Protein AF-A0A958Q224-F1 (afdb_monomer_lite)

Secondary structure (DSSP, 8-state):
------PPPHHHHHHHHTT-S-HHHHHHHHHHHHHHHHHHHHHH---HHHHHHHHHHHHHHHHHHHHTT---TTSS-HHHHHHHHHHHHHHHHHHHHHHHHHHHHHHHHTTS---HHHHHHHHHHHHHHHHHHHHS-HHHHHHHHHHHTS---HHHHHHHHT--HHHHHHHHHHHHHHHHHHS-----TTS--HHHHHHHHHHS-HHHHHHHHHHHHHHHHHHHHHHHHHTT-----HHHHHHHHHHHHHHTTHHHHHHHHHHHHHHTTTTHHHHHH-HHHHHHHHT-

Foldseek 3Di:
DPPPPPPPDVLLCLLLQLQDPDPVSVVVSLVVLLVLLLVLLVVQPPDPVLSVVLSVVLSVVSSVCSNVVVDDPVPDDSSVVSNVSSNVSSVVSVVVVVVVVVVVVVVVVVPDDDDPVVVVVVVVLVVQLVVLLVPDPPLLSVLLCCVPPVVHQLPNNCVVVVHDSVVSVVSNVVSVVSSVVRRPDPPPPQAQPPVNVVVVLVVDDPVVVVVVVVVVVVVVLVVVVVVCVVVPPPPPPVVSVVVVVVVVVVCPPCVVVVLVVCCVVDVVVVVPVCNVLPPVRVVVSVVD

Radius of gyration: 25.91 Å; chains: 1; bounding box: 64×41×74 Å

Structure (mmCIF, N/CA/C/O backbone):
data_AF-A0A958Q224-F1
#
_entry.id   AF-A0A958Q224-F1
#
loop_
_atom_site.group_PDB
_atom_site.id
_atom_site.type_symbol
_atom_site.label_atom_id
_atom_site.label_alt_id
_atom_site.label_comp_id
_atom_site.label_asym_id
_atom_site.label_entity_id
_atom_site.label_seq_id
_atom_site.pdbx_PDB_ins_code
_atom_site.Cartn_x
_atom_site.Cartn_y
_atom_site.Cartn_z
_atom_site.occupancy
_atom_site.B_iso_or_equiv
_atom_site.auth_seq_id
_atom_site.auth_comp_id
_atom_site.auth_asym_id
_atom_site.auth_atom_id
_atom_site.pdbx_PDB_model_num
ATOM 1 N N . MET A 1 1 ? -1.283 -21.036 41.614 1.00 43.94 1 MET A N 1
ATOM 2 C CA . MET A 1 1 ? -0.798 -20.208 40.489 1.00 43.94 1 MET A CA 1
ATOM 3 C C . MET A 1 1 ? -1.700 -18.990 40.373 1.00 43.94 1 MET A C 1
ATOM 5 O O . MET A 1 1 ? -2.782 -19.100 39.814 1.00 43.94 1 MET A O 1
ATOM 9 N N . HIS A 1 2 ? -1.306 -17.856 40.955 1.00 42.41 2 HIS A N 1
ATOM 10 C CA . HIS A 1 2 ? -1.968 -16.585 40.669 1.00 42.41 2 HIS A CA 1
ATOM 11 C C . HIS A 1 2 ? -1.477 -16.114 39.302 1.00 42.41 2 HIS A C 1
ATOM 13 O O . HIS A 1 2 ? -0.319 -15.729 39.156 1.00 42.41 2 HIS A O 1
ATOM 19 N N . ILE A 1 3 ? -2.340 -16.207 38.291 1.00 48.41 3 ILE A N 1
ATOM 20 C CA . ILE A 1 3 ? -2.141 -15.491 37.034 1.00 48.41 3 ILE A CA 1
ATOM 21 C C . ILE A 1 3 ? -2.208 -14.016 37.419 1.00 48.41 3 ILE A C 1
ATOM 23 O O . ILE A 1 3 ? -3.274 -13.520 37.774 1.00 48.41 3 ILE A O 1
ATOM 27 N N . SER A 1 4 ? -1.042 -13.370 37.455 1.00 43.44 4 SER A N 1
ATOM 28 C CA . SER A 1 4 ? -0.912 -11.937 37.695 1.00 43.44 4 SER A CA 1
ATOM 29 C C . SER A 1 4 ? -1.915 -11.217 36.800 1.00 43.44 4 SER A C 1
ATOM 31 O O . SER A 1 4 ? -1.877 -11.392 35.578 1.00 43.44 4 SER A O 1
ATOM 33 N N . SER A 1 5 ? -2.849 -10.488 37.413 1.00 48.69 5 SER A N 1
ATOM 34 C CA . SER A 1 5 ? -3.795 -9.620 36.723 1.00 48.69 5 SER A CA 1
ATOM 35 C C . SER A 1 5 ? -2.980 -8.689 35.834 1.00 48.69 5 SER A C 1
ATOM 37 O O . SER A 1 5 ? -2.337 -7.764 36.335 1.00 48.69 5 SER A O 1
ATOM 39 N N . ARG A 1 6 ? -2.928 -8.991 34.530 1.00 52.53 6 ARG A N 1
ATOM 40 C CA . ARG A 1 6 ? -2.320 -8.116 33.529 1.00 52.53 6 ARG A CA 1
ATOM 41 C C . ARG A 1 6 ? -2.992 -6.767 33.713 1.00 52.53 6 ARG A C 1
ATOM 43 O O . ARG A 1 6 ? -4.183 -6.658 33.452 1.00 52.53 6 ARG A O 1
ATOM 50 N N . GLN A 1 7 ? -2.243 -5.794 34.226 1.00 57.34 7 GLN A N 1
ATOM 51 C CA . GLN A 1 7 ? -2.665 -4.403 34.227 1.00 57.34 7 GLN A CA 1
ATOM 52 C C . GLN A 1 7 ? -3.125 -4.097 32.806 1.00 57.34 7 GLN A C 1
ATOM 54 O O . GLN A 1 7 ? -2.359 -4.315 31.861 1.00 57.34 7 GLN A O 1
ATOM 59 N N . ASP A 1 8 ? -4.388 -3.706 32.654 1.00 63.72 8 ASP A N 1
ATOM 60 C CA . ASP A 1 8 ? -4.912 -3.332 31.352 1.00 63.72 8 ASP A CA 1
ATOM 61 C C . ASP A 1 8 ? -4.008 -2.239 30.793 1.00 63.72 8 ASP A C 1
ATOM 63 O O . ASP A 1 8 ? -3.783 -1.201 31.419 1.00 63.72 8 ASP A O 1
ATOM 67 N N . SER A 1 9 ? -3.394 -2.533 29.645 1.00 74.81 9 SER A N 1
ATOM 68 C CA . SER A 1 9 ? -2.544 -1.570 28.960 1.00 74.81 9 SER A CA 1
ATOM 69 C C . SER A 1 9 ? -3.378 -0.306 28.738 1.00 74.81 9 SER A C 1
ATOM 71 O O . SER A 1 9 ? -4.492 -0.440 28.230 1.00 74.81 9 SER A O 1
ATOM 73 N N . PRO A 1 10 ? -2.889 0.901 29.074 1.00 80.19 10 PRO A N 1
ATOM 74 C CA . PRO A 1 10 ? -3.649 2.139 28.885 1.00 80.19 10 PRO A CA 1
ATOM 75 C C . PRO A 1 10 ? -4.190 2.265 27.453 1.00 80.19 10 PRO A C 1
ATOM 77 O O . PRO A 1 10 ? -5.328 2.665 27.252 1.00 80.19 10 PRO A O 1
ATOM 80 N N . THR A 1 11 ? -3.444 1.763 26.461 1.00 80.56 11 THR A N 1
ATOM 81 C CA . THR A 1 11 ? -3.865 1.695 25.052 1.00 80.56 11 THR A CA 1
ATOM 82 C C . THR A 1 11 ? -5.147 0.888 24.820 1.00 80.56 11 THR A C 1
ATOM 84 O O . THR A 1 11 ? -5.899 1.184 23.894 1.00 80.56 11 THR A O 1
ATOM 87 N N . ARG A 1 12 ? -5.404 -0.142 25.631 1.00 82.38 12 ARG A N 1
ATOM 88 C CA . ARG A 1 12 ? -6.617 -0.961 25.540 1.00 82.38 12 ARG A CA 1
ATOM 89 C C . ARG A 1 12 ? -7.857 -0.145 25.878 1.00 82.38 12 ARG A C 1
ATOM 91 O O . ARG A 1 12 ? -8.831 -0.200 25.132 1.00 82.38 12 ARG A O 1
ATOM 98 N N . ASN A 1 13 ? -7.777 0.629 26.957 1.00 87.25 13 ASN A N 1
ATOM 99 C CA . ASN A 1 13 ? -8.871 1.476 27.411 1.00 87.25 13 ASN A CA 1
ATOM 100 C C . ASN A 1 13 ? -9.160 2.567 26.377 1.00 87.25 13 ASN A C 1
ATOM 102 O O . ASN A 1 13 ? -10.319 2.735 26.012 1.00 87.25 13 ASN A O 1
ATOM 106 N N . CYS A 1 14 ? -8.124 3.188 25.788 1.00 90.56 14 CYS A N 1
ATOM 107 C CA . CYS A 1 14 ? -8.324 4.193 24.738 1.00 90.56 14 CYS A CA 1
ATOM 108 C C . CYS A 1 14 ? -9.174 3.648 23.576 1.00 90.56 14 CYS A C 1
ATOM 110 O O . CYS A 1 14 ? -10.092 4.311 23.107 1.00 90.56 14 CYS A O 1
ATOM 112 N N . LEU A 1 15 ? -8.884 2.436 23.081 1.00 91.81 15 LEU A N 1
ATOM 113 C CA . LEU A 1 15 ? -9.584 1.890 21.910 1.00 91.81 15 LEU A CA 1
ATOM 114 C C . LEU A 1 15 ? -11.048 1.529 22.194 1.00 91.81 15 LEU A C 1
ATOM 116 O O . LEU A 1 15 ? -11.871 1.612 21.280 1.00 91.81 15 LEU A O 1
ATOM 120 N N . GLU A 1 16 ? -11.387 1.152 23.430 1.00 92.19 16 GLU A N 1
ATOM 121 C CA . GLU A 1 16 ? -12.789 0.999 23.836 1.00 92.19 16 GLU A CA 1
ATOM 122 C C . GLU A 1 16 ? -13.480 2.350 24.013 1.00 92.19 16 GLU A C 1
ATOM 124 O O . GLU A 1 16 ? -14.600 2.528 23.538 1.00 92.19 16 GLU A O 1
ATOM 129 N N . GLU A 1 17 ? -12.801 3.321 24.622 1.00 94.81 17 GLU A N 1
ATOM 130 C CA . GLU A 1 17 ? -13.310 4.677 24.841 1.00 94.81 17 GLU A CA 1
ATOM 131 C C . GLU A 1 17 ? -13.648 5.403 23.529 1.00 94.81 17 GLU A C 1
ATOM 133 O O . GLU A 1 17 ? -14.613 6.165 23.482 1.00 94.81 17 GLU A O 1
ATOM 138 N N . LEU A 1 18 ? -12.958 5.091 22.424 1.00 95.19 18 LEU A N 1
ATOM 139 C CA . LEU A 1 18 ? -13.300 5.590 21.081 1.00 95.19 18 LEU A CA 1
ATOM 140 C C . LEU A 1 18 ? -14.703 5.178 20.589 1.00 95.19 18 LEU A C 1
ATOM 142 O O . LEU A 1 18 ? -15.184 5.723 19.594 1.00 95.19 18 LEU A O 1
ATOM 146 N N . ARG A 1 19 ? -15.359 4.215 21.247 1.00 94.81 19 ARG A N 1
ATOM 147 C CA . ARG A 1 19 ? -16.747 3.804 20.963 1.00 94.81 19 ARG A CA 1
ATOM 148 C C . ARG A 1 19 ? -17.785 4.627 21.706 1.00 94.81 19 ARG A C 1
ATOM 150 O O . ARG A 1 19 ? -18.976 4.471 21.438 1.00 94.81 19 ARG A O 1
ATOM 157 N N . SER A 1 20 ? -17.354 5.432 22.671 1.00 95.12 20 SER A N 1
ATOM 158 C CA . SER A 1 20 ? -18.261 6.199 23.506 1.00 95.12 20 SER A CA 1
ATOM 159 C C . SER A 1 20 ? -19.098 7.164 22.654 1.00 95.12 20 SER A C 1
ATOM 161 O O . SER A 1 20 ? -18.565 7.794 21.737 1.00 95.12 20 SER A O 1
ATOM 163 N N . PRO A 1 21 ? -20.402 7.326 22.946 1.00 94.81 21 PRO A N 1
ATOM 164 C CA . PRO A 1 21 ? -21.189 8.413 22.368 1.00 94.81 21 PRO A CA 1
ATOM 165 C C . PRO A 1 21 ? -20.760 9.786 22.913 1.00 94.81 21 PRO A C 1
ATOM 167 O O . PRO A 1 21 ? -21.091 10.814 22.319 1.00 94.81 21 PRO A O 1
ATOM 170 N N . ASP A 1 22 ? -20.038 9.811 24.037 1.00 97.19 22 ASP A N 1
ATOM 171 C CA . ASP A 1 22 ? -19.531 11.026 24.661 1.00 97.19 22 ASP A CA 1
ATOM 172 C C . ASP A 1 22 ? -18.291 11.549 23.922 1.00 97.19 22 ASP A C 1
ATOM 174 O O . ASP A 1 22 ? -17.243 10.896 23.861 1.00 97.19 22 ASP A O 1
ATOM 178 N N . ARG A 1 23 ? -18.410 12.762 23.374 1.00 96.31 23 ARG A N 1
ATOM 179 C CA . ARG A 1 23 ? -17.346 13.416 22.605 1.00 96.31 23 ARG A CA 1
ATOM 180 C C . ARG A 1 23 ? -16.121 13.747 23.450 1.00 96.31 23 ARG A C 1
ATOM 182 O O . ARG A 1 23 ? -15.026 13.748 22.895 1.00 96.31 23 ARG A O 1
ATOM 189 N N . GLU A 1 24 ? -16.280 14.020 24.743 1.00 96.62 24 GLU A N 1
ATOM 190 C CA . GLU A 1 24 ? -15.150 14.342 25.622 1.00 96.62 24 GLU A CA 1
ATOM 191 C C . GLU A 1 24 ? -14.287 13.102 25.873 1.00 96.62 24 GLU A C 1
ATOM 193 O O . GLU A 1 24 ? -13.060 13.168 25.773 1.00 96.62 24 GLU A O 1
ATOM 198 N N . ILE A 1 25 ? -14.928 11.948 26.087 1.00 95.69 25 ILE A N 1
ATOM 199 C CA . ILE A 1 25 ? -14.246 10.653 26.229 1.00 95.69 25 ILE A CA 1
ATOM 200 C C . ILE A 1 25 ? -13.489 10.307 24.940 1.00 95.69 25 ILE A C 1
ATOM 202 O O . ILE A 1 25 ? -12.305 9.974 24.985 1.00 95.69 25 ILE A O 1
ATOM 206 N N . VAL A 1 26 ? -14.138 10.453 23.780 1.00 95.88 26 VAL A N 1
ATOM 207 C CA . VAL A 1 26 ? -13.501 10.191 22.477 1.00 95.88 26 VAL A CA 1
ATOM 208 C C . VAL A 1 26 ? -12.323 11.136 22.226 1.00 95.88 26 VAL A C 1
ATOM 210 O O . VAL A 1 26 ? -11.288 10.693 21.727 1.00 95.88 26 VAL A O 1
ATOM 213 N N . ALA A 1 27 ? -12.451 12.421 22.572 1.00 95.69 27 ALA A N 1
ATOM 214 C CA . ALA A 1 27 ? -11.379 13.399 22.405 1.00 95.69 27 ALA A CA 1
ATOM 215 C C . ALA A 1 27 ? -10.147 13.033 23.246 1.00 95.69 27 ALA A C 1
ATOM 217 O O . ALA A 1 27 ? -9.035 13.000 22.716 1.00 95.69 27 ALA A O 1
ATOM 218 N N . LYS A 1 28 ? -10.353 12.678 24.519 1.00 96.12 28 LYS A N 1
ATOM 219 C CA . LYS A 1 28 ? -9.277 12.254 25.422 1.00 96.12 28 LYS A CA 1
ATOM 220 C C . LYS A 1 28 ? -8.583 10.979 24.931 1.00 96.12 28 LYS A C 1
ATOM 222 O O . LYS A 1 28 ? -7.359 10.946 24.815 1.00 96.12 28 LYS A O 1
ATOM 227 N N . ALA A 1 29 ? -9.355 9.955 24.567 1.00 95.38 29 ALA A N 1
ATOM 228 C CA . ALA A 1 29 ? -8.810 8.719 24.006 1.00 95.38 29 ALA A CA 1
ATOM 229 C C . ALA A 1 29 ? -8.036 8.971 22.697 1.00 95.38 29 ALA A C 1
ATOM 231 O O . ALA A 1 29 ? -6.999 8.353 22.443 1.00 95.38 29 ALA A O 1
ATOM 232 N N . GLY A 1 30 ? -8.515 9.910 21.874 1.00 95.69 30 GLY A N 1
ATOM 233 C CA . GLY A 1 30 ? -7.842 10.359 20.658 1.00 95.69 30 GLY A CA 1
ATOM 234 C C . GLY A 1 30 ? -6.487 11.020 20.922 1.00 95.69 30 GLY A C 1
ATOM 235 O O . GLY A 1 30 ? -5.534 10.756 20.190 1.00 95.69 30 GLY A O 1
ATOM 236 N N . GLU A 1 31 ? -6.367 11.831 21.973 1.00 96.19 31 GLU A N 1
ATOM 237 C CA . GLU A 1 31 ? -5.112 12.484 22.372 1.00 96.19 31 GLU A CA 1
ATOM 238 C C . GLU A 1 31 ? -4.056 11.468 22.842 1.00 96.19 31 GLU A C 1
ATOM 240 O O . GLU A 1 31 ? -2.896 11.495 22.405 1.00 96.19 31 GLU A O 1
ATOM 245 N N . GLU A 1 32 ? -4.466 10.501 23.665 1.00 94.81 32 GLU A N 1
ATOM 246 C CA . GLU A 1 32 ? -3.596 9.415 24.124 1.00 94.81 32 GLU A CA 1
ATOM 247 C C . GLU A 1 32 ? -3.123 8.544 22.949 1.00 94.81 32 GLU A C 1
ATOM 249 O O . GLU A 1 32 ? -1.928 8.239 22.814 1.00 94.81 32 GLU A O 1
ATOM 254 N N . LEU A 1 33 ? -4.039 8.206 22.036 1.00 95.69 33 LEU A N 1
ATOM 255 C CA . LEU A 1 33 ? -3.716 7.453 20.828 1.00 95.69 33 LEU A CA 1
ATOM 256 C C . LEU A 1 33 ? -2.798 8.248 19.886 1.00 95.69 33 LEU A C 1
ATOM 258 O O . LEU A 1 33 ? -1.861 7.678 19.324 1.00 95.69 33 LEU A O 1
ATOM 262 N N . SER A 1 34 ? -3.013 9.557 19.744 1.00 96.38 34 SER A N 1
ATOM 263 C CA . SER A 1 34 ? -2.160 10.449 18.949 1.00 96.38 34 SER A CA 1
ATOM 264 C C . SER A 1 34 ? -0.720 10.460 19.461 1.00 96.38 34 SER A C 1
ATOM 266 O O . SER A 1 34 ? 0.228 10.347 18.676 1.00 96.38 34 SER A O 1
ATOM 268 N N . THR A 1 35 ? -0.536 10.481 20.782 1.00 96.25 35 THR A N 1
ATOM 269 C CA . THR A 1 35 ? 0.789 10.388 21.411 1.00 96.25 35 THR A CA 1
ATOM 270 C C . THR A 1 35 ? 1.475 9.059 21.085 1.00 96.25 35 THR A C 1
ATOM 272 O O . THR A 1 35 ? 2.667 9.022 20.752 1.00 96.25 35 THR A O 1
ATOM 275 N N . LEU A 1 36 ? 0.729 7.952 21.136 1.00 95.56 36 LEU A N 1
ATOM 276 C CA . LEU A 1 36 ? 1.243 6.629 20.787 1.00 95.56 36 LEU A CA 1
ATOM 277 C C . LEU A 1 36 ? 1.645 6.542 19.306 1.00 95.56 36 LEU A C 1
ATOM 279 O O . LEU A 1 36 ? 2.766 6.131 18.994 1.00 95.56 36 LEU A O 1
ATOM 283 N N . VAL A 1 37 ? 0.756 6.959 18.402 1.00 97.12 37 VAL A N 1
ATOM 284 C CA . VAL A 1 37 ? 1.005 6.971 16.954 1.00 97.12 37 VAL A CA 1
ATOM 285 C C . VAL A 1 37 ? 2.210 7.854 16.631 1.00 97.12 37 VAL A C 1
ATOM 287 O O . VAL A 1 37 ? 3.096 7.425 15.894 1.00 97.12 37 VAL A O 1
ATOM 290 N N . SER A 1 38 ? 2.331 9.019 17.268 1.00 95.69 38 SER A N 1
ATOM 291 C CA . SER A 1 38 ? 3.482 9.914 17.112 1.00 95.69 38 SER A CA 1
ATOM 292 C C . SER A 1 38 ? 4.801 9.238 17.502 1.00 95.69 38 SER A C 1
ATOM 294 O O . SER A 1 38 ? 5.780 9.313 16.754 1.00 95.69 38 SER A O 1
ATOM 296 N N . ARG A 1 39 ? 4.834 8.496 18.617 1.00 95.81 39 ARG A N 1
ATOM 297 C CA . ARG A 1 39 ? 6.023 7.737 19.049 1.00 95.81 39 ARG A CA 1
ATOM 298 C C . ARG A 1 39 ? 6.384 6.607 18.084 1.00 95.81 39 ARG A C 1
ATOM 300 O O . ARG A 1 39 ? 7.563 6.348 17.843 1.00 95.81 39 ARG A O 1
ATOM 307 N N . ILE A 1 40 ? 5.386 5.907 17.546 1.00 96.19 40 ILE A N 1
ATOM 308 C CA . ILE A 1 40 ? 5.598 4.877 16.520 1.00 96.19 40 ILE A CA 1
ATOM 309 C C . ILE A 1 40 ? 6.160 5.526 15.252 1.00 96.19 40 ILE A C 1
ATOM 311 O O . ILE A 1 40 ? 7.179 5.070 14.735 1.00 96.19 40 ILE A O 1
ATOM 315 N N . SER A 1 41 ? 5.559 6.630 14.813 1.00 96.44 41 SER A N 1
ATOM 316 C CA . SER A 1 41 ? 5.912 7.326 13.578 1.00 96.44 41 SER A CA 1
ATOM 317 C C . SER A 1 41 ? 7.367 7.794 13.549 1.00 96.44 41 SER A C 1
ATOM 319 O O . SER A 1 41 ? 8.052 7.574 12.554 1.00 96.44 41 SER A O 1
ATOM 321 N N . GLY A 1 42 ? 7.884 8.322 14.667 1.00 94.75 42 GLY A N 1
ATOM 322 C CA . GLY A 1 42 ? 9.270 8.790 14.772 1.00 94.75 42 GLY A CA 1
ATOM 323 C C . GLY A 1 42 ? 10.326 7.689 14.623 1.00 94.75 42 GLY A C 1
ATOM 324 O O . GLY A 1 42 ? 11.486 7.993 14.371 1.00 94.75 42 GLY A O 1
ATOM 325 N N . ARG A 1 43 ? 9.939 6.412 14.754 1.00 94.31 43 ARG A N 1
ATOM 326 C CA . ARG A 1 43 ? 10.827 5.258 14.530 1.00 94.31 43 ARG A CA 1
ATOM 327 C C . ARG A 1 43 ? 10.757 4.719 13.100 1.00 94.31 43 ARG A C 1
ATOM 329 O O . ARG A 1 43 ? 11.658 3.994 12.694 1.00 94.31 43 ARG A O 1
ATOM 336 N N . VAL A 1 44 ? 9.678 5.013 12.374 1.00 91.50 44 VAL A N 1
ATOM 337 C CA . VAL A 1 44 ? 9.348 4.372 11.090 1.00 91.50 44 VAL A CA 1
ATOM 338 C C . VAL A 1 44 ? 9.541 5.322 9.907 1.00 91.50 44 VAL A C 1
ATOM 340 O O . VAL A 1 44 ? 10.050 4.891 8.877 1.00 91.50 44 VAL A O 1
ATOM 343 N N . CYS A 1 45 ? 9.157 6.594 10.042 1.00 91.69 45 CYS A N 1
ATOM 344 C CA . CYS A 1 45 ? 9.151 7.563 8.947 1.00 91.69 45 CYS A CA 1
ATOM 345 C C . CYS A 1 45 ? 10.101 8.736 9.242 1.00 91.69 45 CYS A C 1
ATOM 347 O O . CYS A 1 45 ? 9.811 9.530 10.142 1.00 91.69 45 CYS A 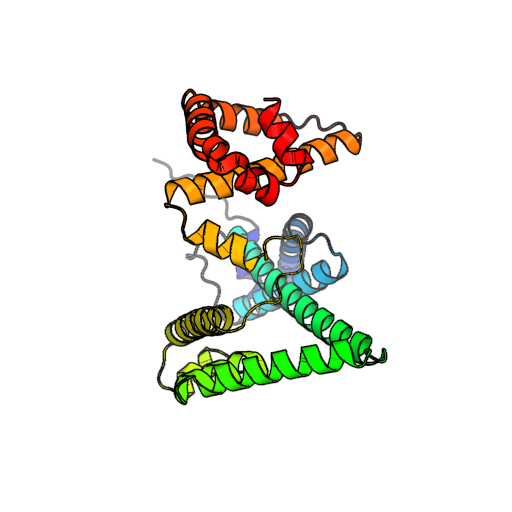O 1
ATOM 349 N N . PRO A 1 46 ? 11.221 8.865 8.505 1.00 87.31 46 PRO A N 1
ATOM 350 C CA . PRO A 1 46 ? 12.134 9.996 8.656 1.00 87.31 46 PRO A CA 1
ATOM 351 C C . PRO A 1 46 ? 11.628 11.280 7.979 1.00 87.31 46 PRO A C 1
ATOM 353 O O . PRO A 1 46 ? 12.015 12.367 8.398 1.00 87.31 46 PRO A O 1
ATOM 356 N N . ASP A 1 47 ? 10.773 11.174 6.957 1.00 94.38 47 ASP A N 1
ATOM 357 C CA . ASP A 1 47 ? 10.175 12.323 6.268 1.00 94.38 47 ASP A CA 1
ATOM 358 C C . ASP A 1 47 ? 9.066 12.940 7.130 1.00 94.38 47 ASP A C 1
ATOM 360 O O . ASP A 1 47 ? 8.124 12.246 7.514 1.00 94.38 47 ASP A O 1
ATOM 364 N N . SER A 1 48 ? 9.174 14.229 7.464 1.00 94.50 48 SER A N 1
ATOM 365 C CA . SER A 1 48 ? 8.226 14.896 8.359 1.00 94.50 48 SER A CA 1
ATOM 366 C C . SER A 1 48 ? 6.828 15.055 7.767 1.00 94.50 48 SER A C 1
ATOM 368 O O . SER A 1 48 ? 5.864 14.918 8.519 1.00 94.50 48 SER A O 1
ATOM 370 N N . ALA A 1 49 ? 6.716 15.328 6.464 1.00 94.38 49 ALA A N 1
ATOM 371 C CA . ALA A 1 49 ? 5.432 15.565 5.807 1.00 94.38 49 ALA A CA 1
ATOM 372 C C . ALA A 1 49 ? 4.657 14.250 5.682 1.00 94.38 49 ALA A C 1
ATOM 374 O O . ALA A 1 49 ? 3.546 14.121 6.197 1.00 94.38 49 ALA A O 1
ATOM 375 N N . LEU A 1 50 ? 5.311 13.218 5.142 1.00 94.19 50 LEU A N 1
ATOM 376 C CA . LEU A 1 50 ? 4.727 11.881 5.029 1.00 94.19 50 LEU A CA 1
ATOM 377 C C . LEU A 1 50 ? 4.379 11.287 6.405 1.00 94.19 50 LEU A C 1
ATOM 379 O O . LEU A 1 50 ? 3.396 10.556 6.552 1.00 94.19 50 LEU A O 1
ATOM 383 N N . LYS A 1 51 ? 5.168 11.609 7.440 1.00 96.06 51 LYS A N 1
ATOM 384 C CA . LYS A 1 51 ? 4.894 11.188 8.820 1.00 96.06 51 LYS A CA 1
ATOM 385 C C . LYS A 1 51 ? 3.583 11.774 9.337 1.00 96.06 51 LYS A C 1
ATOM 387 O O . LYS A 1 51 ? 2.808 11.041 9.948 1.00 96.06 51 LYS A O 1
ATOM 392 N N . GLU A 1 52 ? 3.350 13.068 9.129 1.00 96.75 52 GLU A N 1
ATOM 393 C CA . GLU A 1 52 ? 2.129 13.741 9.576 1.00 96.75 52 GLU A CA 1
ATOM 394 C C . GLU A 1 52 ? 0.888 13.146 8.897 1.00 96.75 52 GLU A C 1
ATOM 396 O O . GLU A 1 52 ? -0.043 12.720 9.589 1.00 96.75 52 GLU A O 1
ATOM 401 N N . ASP A 1 53 ? 0.932 12.986 7.574 1.00 97.31 53 ASP A N 1
ATOM 402 C CA . ASP A 1 53 ? -0.155 12.389 6.792 1.00 97.31 53 ASP A CA 1
ATOM 403 C C . ASP A 1 53 ? -0.453 10.946 7.223 1.00 97.31 53 ASP A C 1
ATOM 405 O O . ASP A 1 53 ? -1.617 10.548 7.386 1.00 97.31 53 ASP A O 1
ATOM 409 N N . ALA A 1 54 ? 0.594 10.151 7.469 1.00 97.44 54 ALA A N 1
ATOM 410 C CA . ALA A 1 54 ? 0.456 8.782 7.953 1.00 97.44 54 ALA A CA 1
ATOM 411 C C . ALA A 1 54 ? -0.163 8.728 9.355 1.00 97.44 54 ALA A C 1
ATOM 413 O O . ALA A 1 54 ? -1.014 7.870 9.613 1.00 97.44 54 ALA A O 1
ATOM 414 N N . CYS A 1 55 ? 0.220 9.637 10.257 1.00 97.81 55 CYS A N 1
ATOM 415 C CA . CYS A 1 55 ? -0.363 9.741 11.594 1.00 97.81 55 CYS A CA 1
ATOM 416 C C . CYS A 1 55 ? -1.860 10.066 11.525 1.00 97.81 55 CYS A C 1
ATOM 418 O O . CYS A 1 55 ? -2.667 9.320 12.087 1.00 97.81 55 CYS A O 1
ATOM 420 N N . GLN A 1 56 ? -2.236 11.127 10.804 1.00 97.75 56 GLN A N 1
ATOM 421 C CA . GLN A 1 56 ? -3.631 11.565 10.675 1.00 97.75 56 GLN A CA 1
ATOM 422 C C . GLN A 1 56 ? -4.506 10.474 10.045 1.00 97.75 56 GLN A C 1
ATOM 424 O O . GLN A 1 56 ? -5.558 10.116 10.583 1.00 97.75 56 GLN A O 1
ATOM 429 N N . THR A 1 57 ? -4.035 9.875 8.947 1.00 97.75 57 THR A N 1
ATOM 430 C CA . THR A 1 57 ? -4.755 8.804 8.245 1.00 97.75 57 THR A CA 1
ATOM 431 C C . THR A 1 57 ? -4.923 7.568 9.130 1.00 97.75 57 THR A C 1
ATOM 433 O O . THR A 1 57 ? -5.996 6.962 9.163 1.00 97.75 57 THR A O 1
ATOM 436 N N . THR A 1 58 ? -3.893 7.212 9.905 1.00 98.00 58 THR A N 1
ATOM 437 C CA . THR A 1 58 ? -3.949 6.074 10.833 1.00 98.00 58 THR A CA 1
ATOM 438 C C . THR A 1 58 ? -4.949 6.315 11.961 1.00 98.00 58 THR A C 1
ATOM 440 O O . THR A 1 58 ? -5.760 5.434 12.244 1.00 98.00 58 THR A O 1
ATOM 443 N N . LEU A 1 59 ? -4.936 7.499 12.582 1.00 97.62 59 LEU A N 1
ATOM 444 C CA . LEU A 1 59 ? -5.886 7.856 13.641 1.00 97.62 59 LEU A CA 1
ATOM 445 C C . LEU A 1 59 ? -7.330 7.819 13.132 1.00 97.62 59 LEU A C 1
ATOM 447 O O . LEU A 1 59 ? -8.191 7.213 13.769 1.00 97.62 59 LEU A O 1
ATOM 451 N N . LEU A 1 60 ? -7.582 8.385 11.948 1.00 97.31 60 LEU A N 1
ATOM 452 C CA . LEU A 1 60 ? -8.903 8.374 11.322 1.00 97.31 60 LEU A CA 1
ATOM 453 C C . LEU A 1 60 ? -9.382 6.948 11.010 1.00 97.31 60 LEU A C 1
ATOM 455 O O . LEU A 1 60 ? -10.552 6.622 11.221 1.00 97.31 60 LEU A O 1
ATOM 459 N N . HIS A 1 61 ? -8.482 6.083 10.533 1.00 96.75 61 HIS A N 1
ATOM 460 C CA . HIS A 1 61 ? -8.781 4.673 10.279 1.00 96.75 61 HIS A CA 1
ATOM 461 C C . HIS A 1 61 ? -9.145 3.924 11.563 1.00 96.75 61 HIS A C 1
ATOM 463 O O . HIS A 1 61 ? -10.138 3.196 11.596 1.00 96.75 61 HIS A O 1
ATOM 469 N N . ILE A 1 62 ? -8.374 4.128 12.635 1.00 96.19 62 ILE A N 1
ATOM 470 C CA . ILE A 1 62 ? -8.638 3.506 13.936 1.00 96.19 62 ILE A CA 1
ATOM 471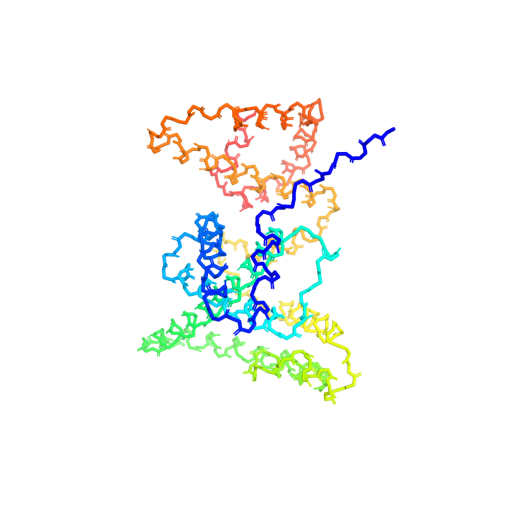 C C . ILE A 1 62 ? -9.979 3.984 14.498 1.00 96.19 62 ILE A C 1
ATOM 473 O O . ILE A 1 62 ? -10.789 3.144 14.887 1.00 96.19 62 ILE A O 1
ATOM 477 N N . LEU A 1 63 ? -10.249 5.293 14.472 1.00 96.00 63 LEU A N 1
ATOM 478 C CA . LEU A 1 63 ? -11.508 5.874 14.944 1.00 96.00 63 LEU A CA 1
ATOM 479 C C . LEU A 1 63 ? -12.716 5.267 14.219 1.00 96.00 63 LEU A C 1
ATOM 481 O O . LEU A 1 63 ? -13.637 4.768 14.863 1.00 96.00 63 LEU A O 1
ATOM 485 N N . ARG A 1 64 ? -12.688 5.235 12.879 1.00 95.88 64 ARG A N 1
ATOM 486 C CA . ARG A 1 64 ? -13.775 4.659 12.066 1.00 95.88 64 ARG A CA 1
ATOM 487 C C . ARG A 1 64 ? -14.009 3.186 12.390 1.00 95.88 64 ARG A C 1
ATOM 489 O O . ARG A 1 64 ? -15.149 2.748 12.509 1.00 95.88 64 ARG A O 1
ATOM 496 N N . ARG A 1 65 ? -12.937 2.408 12.554 1.00 95.06 65 ARG A N 1
ATOM 497 C CA . ARG A 1 65 ? -13.045 0.991 12.928 1.00 95.06 65 ARG A CA 1
ATOM 498 C C . ARG A 1 65 ? -13.596 0.792 14.332 1.00 95.06 65 ARG A C 1
ATOM 500 O O . ARG A 1 65 ? -14.404 -0.115 14.531 1.00 95.06 65 ARG A O 1
ATOM 507 N N . ALA A 1 66 ? -13.173 1.619 15.285 1.00 93.56 66 ALA A N 1
ATOM 508 C CA . ALA A 1 66 ? -13.670 1.571 16.652 1.00 93.56 66 ALA A CA 1
ATOM 509 C C . ALA A 1 66 ? -15.180 1.844 16.684 1.00 93.56 66 ALA A C 1
ATOM 511 O O . ALA A 1 66 ? -15.924 1.001 17.188 1.00 93.56 66 ALA A O 1
ATOM 512 N N . GLN A 1 67 ? -15.625 2.938 16.053 1.00 93.38 67 GLN A N 1
ATOM 513 C CA . GLN A 1 67 ? -17.034 3.343 15.957 1.00 93.38 67 GLN A CA 1
ATOM 514 C C . GLN A 1 67 ? -17.914 2.300 15.255 1.00 93.38 67 GLN A C 1
ATOM 516 O O . GLN A 1 67 ? -19.051 2.081 15.658 1.00 93.38 67 GLN A O 1
ATOM 521 N N . ASN A 1 68 ? -17.374 1.593 14.260 1.00 95.25 68 ASN A N 1
ATOM 522 C CA . ASN A 1 68 ? -18.078 0.508 13.568 1.00 95.25 68 ASN A CA 1
ATOM 523 C C . ASN A 1 68 ? -18.059 -0.832 14.329 1.00 95.25 68 ASN A C 1
ATOM 525 O O . ASN A 1 68 ? -18.427 -1.860 13.763 1.00 95.25 68 ASN A O 1
ATOM 529 N N . GLY A 1 69 ? -17.566 -0.869 15.572 1.00 92.31 69 GLY A N 1
ATOM 530 C CA . GLY A 1 69 ? -17.492 -2.099 16.366 1.00 92.31 69 GLY A CA 1
ATOM 531 C C . GLY A 1 69 ? -16.498 -3.140 15.832 1.00 92.31 69 GLY A C 1
ATOM 532 O O . GLY A 1 69 ? -16.488 -4.270 16.303 1.00 92.31 69 GLY A O 1
ATOM 533 N N . GLN A 1 70 ? -15.628 -2.779 14.883 1.00 90.94 70 GLN A N 1
ATOM 534 C CA . GLN A 1 70 ? -14.719 -3.717 14.200 1.00 90.94 70 GLN A CA 1
ATOM 535 C C . GLN 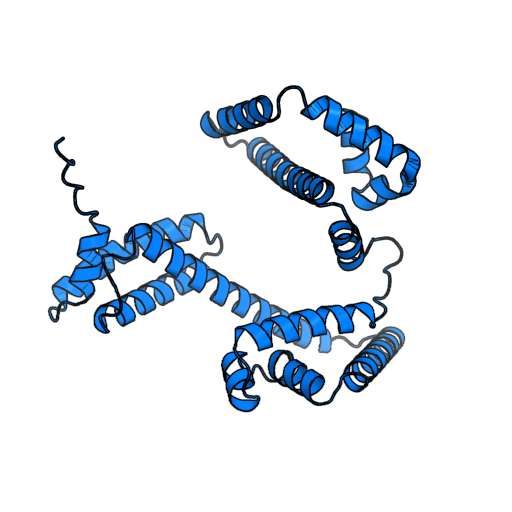A 1 70 ? -13.460 -4.058 15.006 1.00 90.94 70 GLN A C 1
ATOM 537 O O . GLN A 1 70 ? -12.627 -4.844 14.561 1.00 90.94 70 GLN A O 1
ATOM 542 N N . PHE A 1 71 ? -13.278 -3.431 16.165 1.00 86.06 71 PHE A N 1
ATOM 543 C CA . PHE A 1 71 ? -12.138 -3.683 17.035 1.00 86.06 71 PHE A CA 1
ATOM 544 C C . PHE A 1 71 ? -12.445 -4.810 18.029 1.00 86.06 71 PHE A C 1
ATOM 546 O O . PHE A 1 71 ? -13.285 -4.653 18.913 1.00 86.06 71 PHE A O 1
ATOM 553 N N . ASN A 1 72 ? -11.786 -5.956 17.904 1.00 80.75 72 ASN A N 1
ATOM 554 C CA . ASN A 1 72 ? -11.966 -7.041 18.857 1.00 80.75 72 ASN A CA 1
ATOM 555 C C . ASN A 1 72 ? -10.788 -7.096 19.835 1.00 80.75 72 ASN A C 1
ATOM 557 O O . ASN A 1 72 ? -9.654 -7.387 19.459 1.00 80.75 72 ASN A O 1
ATOM 561 N N . ASN A 1 73 ? -11.072 -6.840 21.110 1.00 75.38 73 ASN A N 1
ATOM 562 C CA . ASN A 1 73 ? -10.076 -6.826 22.178 1.00 75.38 73 ASN A CA 1
ATOM 563 C C . ASN A 1 73 ? -9.471 -8.202 22.496 1.00 75.38 73 ASN A C 1
ATOM 565 O O . ASN A 1 73 ? -8.522 -8.275 23.284 1.00 75.38 73 ASN A O 1
ATOM 569 N N . SER A 1 74 ? -10.006 -9.283 21.917 1.00 80.50 74 SER A N 1
ATOM 570 C CA . SER A 1 74 ? -9.415 -10.620 22.008 1.00 80.50 74 SER A CA 1
ATOM 571 C C . SER A 1 74 ? -8.298 -10.875 20.996 1.00 80.50 74 SER A C 1
ATOM 573 O O . SER A 1 74 ? -7.533 -11.817 21.189 1.00 80.50 74 SER A O 1
ATOM 575 N N . ASP A 1 75 ? -8.174 -10.060 19.944 1.00 81.19 75 ASP A N 1
ATOM 576 C CA . ASP A 1 75 ? -7.337 -10.386 18.776 1.00 81.19 75 ASP A CA 1
ATOM 577 C C . ASP A 1 75 ? -5.849 -10.032 18.957 1.00 81.19 75 ASP A C 1
ATOM 579 O O . ASP A 1 75 ? -5.050 -10.160 18.029 1.00 81.19 75 ASP A O 1
ATOM 583 N N . GLY A 1 76 ? -5.447 -9.613 20.160 1.00 86.31 76 GLY A N 1
ATOM 584 C CA . GLY A 1 76 ? -4.046 -9.423 20.524 1.00 86.31 76 GLY A CA 1
ATOM 585 C C . GLY A 1 76 ? -3.781 -8.160 21.334 1.00 86.31 76 GLY A C 1
ATOM 586 O O . GLY A 1 76 ? -4.669 -7.601 21.972 1.00 86.31 76 GLY A O 1
ATOM 587 N N . ASP A 1 77 ? -2.517 -7.737 21.330 1.00 89.44 77 ASP A N 1
ATOM 588 C CA . ASP A 1 77 ? -2.064 -6.523 22.008 1.00 89.44 77 ASP A CA 1
ATOM 589 C C . ASP A 1 77 ? -2.503 -5.263 21.224 1.00 89.44 77 ASP A C 1
ATOM 591 O O . ASP A 1 77 ? -2.097 -5.100 20.065 1.00 89.44 77 ASP A O 1
ATOM 595 N N . PRO A 1 78 ? -3.277 -4.345 21.839 1.00 89.62 78 PRO A N 1
ATOM 596 C CA . PRO A 1 78 ? -3.647 -3.054 21.260 1.00 89.62 78 PRO A CA 1
ATOM 597 C C . PRO A 1 78 ? -2.470 -2.262 20.685 1.00 89.62 78 PRO A C 1
ATOM 599 O O . PRO A 1 78 ? -2.603 -1.635 19.635 1.00 89.62 78 PRO A O 1
ATOM 602 N N . HIS A 1 79 ? -1.300 -2.312 21.325 1.00 91.38 79 HIS A N 1
ATOM 603 C CA . HIS A 1 79 ? -0.119 -1.605 20.836 1.00 91.38 79 HIS A CA 1
ATOM 604 C C . HIS A 1 79 ? 0.343 -2.161 19.480 1.00 91.38 79 HIS A C 1
ATOM 606 O O . HIS A 1 79 ? 0.612 -1.401 18.548 1.00 91.38 79 HIS A O 1
ATOM 612 N N . ASN A 1 80 ? 0.370 -3.490 19.336 1.00 91.38 80 ASN A N 1
ATOM 613 C CA . ASN A 1 80 ? 0.729 -4.153 18.080 1.00 91.38 80 ASN A CA 1
ATOM 614 C C . ASN A 1 80 ? -0.285 -3.861 16.971 1.00 91.38 80 ASN A C 1
ATOM 616 O O . ASN A 1 80 ? 0.101 -3.720 15.807 1.00 91.38 80 ASN A O 1
ATOM 620 N N . TYR A 1 81 ? -1.568 -3.733 17.320 1.00 93.50 81 TYR A N 1
ATOM 621 C CA . TYR A 1 81 ? -2.598 -3.311 16.376 1.00 93.50 81 TYR A CA 1
ATOM 622 C C . TYR A 1 81 ? -2.324 -1.901 15.837 1.00 93.50 81 TYR A C 1
ATOM 624 O O . TYR A 1 81 ? -2.274 -1.719 14.619 1.00 93.50 81 TYR A O 1
ATOM 632 N N . VAL A 1 82 ? -2.093 -0.923 16.722 1.00 94.69 82 VAL A N 1
ATOM 633 C CA . VAL A 1 82 ? -1.811 0.471 16.331 1.00 94.69 82 VAL A CA 1
ATOM 634 C C . VAL A 1 82 ? -0.531 0.554 15.498 1.00 94.69 82 VAL A C 1
ATOM 636 O O . VAL A 1 82 ? -0.509 1.218 14.462 1.00 94.69 82 VAL A O 1
ATOM 639 N N . GLU A 1 83 ? 0.519 -0.171 15.889 1.00 95.50 83 GLU A N 1
ATOM 640 C CA . GLU A 1 83 ? 1.774 -0.220 15.135 1.00 95.50 83 GLU A CA 1
ATOM 641 C C . GLU A 1 83 ? 1.595 -0.834 13.741 1.00 95.50 83 GLU A C 1
ATOM 643 O O . GLU A 1 83 ? 2.103 -0.298 12.753 1.00 95.50 83 GLU A O 1
ATOM 648 N N . THR A 1 84 ? 0.832 -1.923 13.632 1.00 95.12 84 THR A N 1
ATOM 649 C CA . THR A 1 84 ? 0.530 -2.560 12.343 1.00 95.12 84 THR A CA 1
ATOM 650 C C . THR A 1 84 ? -0.306 -1.645 11.453 1.00 95.12 84 THR A C 1
ATOM 652 O O . THR A 1 84 ? -0.025 -1.534 10.258 1.00 95.12 84 THR A O 1
ATOM 655 N N . ALA A 1 85 ? -1.315 -0.979 12.023 1.00 95.88 85 ALA A N 1
ATOM 656 C CA . ALA A 1 85 ? -2.140 -0.013 11.308 1.00 95.88 85 ALA A CA 1
ATOM 657 C C . ALA A 1 85 ? -1.277 1.128 10.757 1.00 95.88 85 ALA A C 1
ATOM 659 O O . ALA A 1 85 ? -1.334 1.399 9.560 1.00 95.88 85 ALA A O 1
ATOM 660 N N . PHE A 1 86 ? -0.407 1.711 11.588 1.00 97.44 86 PHE A N 1
ATOM 661 C CA . PHE A 1 86 ? 0.499 2.774 11.162 1.00 97.44 86 PHE A CA 1
ATOM 662 C C . PHE A 1 86 ? 1.436 2.327 10.036 1.00 97.44 86 PHE A C 1
ATOM 664 O O . PHE A 1 86 ? 1.521 2.990 9.006 1.00 97.44 86 PHE A O 1
ATOM 671 N N . ARG A 1 87 ? 2.119 1.184 10.196 1.00 95.69 87 ARG A N 1
ATOM 672 C CA . ARG A 1 87 ? 3.069 0.676 9.189 1.00 95.69 87 ARG A CA 1
ATOM 673 C C . ARG A 1 87 ? 2.403 0.445 7.834 1.00 95.69 87 ARG A C 1
ATOM 675 O O . ARG A 1 87 ? 3.001 0.765 6.812 1.00 95.69 87 ARG A O 1
ATOM 682 N N . ARG A 1 88 ? 1.181 -0.098 7.821 1.00 95.00 88 ARG A N 1
ATOM 683 C CA . ARG A 1 88 ? 0.414 -0.308 6.582 1.00 95.00 88 ARG A CA 1
ATOM 684 C C . ARG A 1 88 ? 0.067 1.022 5.918 1.00 95.00 88 ARG A C 1
ATOM 686 O O . ARG A 1 88 ? 0.420 1.209 4.761 1.00 95.00 88 ARG A O 1
ATOM 693 N N . THR A 1 89 ? -0.516 1.956 6.670 1.00 97.12 89 THR A N 1
ATOM 694 C CA . THR A 1 89 ? -0.851 3.299 6.170 1.00 97.12 89 THR A CA 1
ATOM 695 C C . THR A 1 89 ? 0.373 4.018 5.606 1.00 97.12 89 THR A C 1
ATOM 697 O O . THR A 1 89 ? 0.320 4.567 4.510 1.00 97.12 89 THR A O 1
ATOM 700 N N . PHE A 1 90 ? 1.494 3.982 6.329 1.00 96.94 90 PHE A N 1
ATOM 701 C CA . PHE A 1 90 ? 2.748 4.584 5.890 1.00 96.94 90 PHE A CA 1
ATOM 702 C C . PHE A 1 90 ? 3.243 3.984 4.569 1.00 96.94 90 PHE A C 1
ATOM 704 O O . PHE A 1 90 ? 3.561 4.730 3.648 1.00 96.94 90 PHE A O 1
ATOM 711 N N . LEU A 1 91 ? 3.286 2.652 4.446 1.00 91.69 91 LEU A N 1
ATOM 712 C CA . LEU A 1 91 ? 3.720 1.995 3.209 1.00 91.69 91 LEU A CA 1
ATOM 713 C C . LEU A 1 91 ? 2.805 2.337 2.029 1.00 91.69 91 LEU A C 1
ATOM 715 O O . LEU A 1 91 ? 3.295 2.544 0.920 1.00 91.69 91 LEU A O 1
ATOM 719 N N . ASP A 1 92 ? 1.497 2.423 2.261 1.00 92.81 92 ASP A N 1
ATOM 720 C CA . ASP A 1 92 ? 0.531 2.785 1.225 1.00 92.81 92 ASP A CA 1
ATOM 721 C C . ASP A 1 92 ? 0.742 4.222 0.728 1.00 92.81 92 ASP A C 1
ATOM 723 O O . ASP A 1 92 ? 0.776 4.452 -0.487 1.00 92.81 92 ASP A O 1
ATOM 727 N N . LEU A 1 93 ? 0.947 5.174 1.647 1.00 94.69 93 LEU A N 1
ATOM 728 C CA . LEU A 1 93 ? 1.251 6.569 1.315 1.00 94.69 93 LEU A CA 1
ATOM 729 C C . LEU A 1 93 ? 2.612 6.703 0.624 1.00 94.69 93 LEU A C 1
ATOM 731 O O . LEU A 1 93 ? 2.691 7.304 -0.443 1.00 94.69 93 LEU A O 1
ATOM 735 N N . TRP A 1 94 ? 3.654 6.053 1.144 1.00 93.88 94 TRP A N 1
ATOM 736 C CA . TRP A 1 94 ? 4.988 6.063 0.541 1.00 93.88 94 TRP A CA 1
ATOM 737 C C . TRP A 1 94 ? 4.981 5.498 -0.886 1.00 93.88 94 TRP A C 1
ATOM 739 O O . TRP A 1 94 ? 5.571 6.063 -1.808 1.00 93.88 94 TRP A O 1
ATOM 749 N N . HIS A 1 95 ? 4.269 4.390 -1.113 1.00 88.00 95 HIS A N 1
ATOM 750 C CA . HIS A 1 95 ? 4.100 3.846 -2.457 1.00 88.00 95 HIS A CA 1
ATOM 751 C C . HIS A 1 95 ? 3.310 4.790 -3.368 1.00 88.00 95 HIS A C 1
ATOM 753 O O . HIS A 1 95 ? 3.609 4.866 -4.561 1.00 88.00 95 HIS A O 1
ATOM 759 N N . LYS A 1 96 ? 2.306 5.495 -2.837 1.00 89.94 96 LYS A N 1
ATOM 760 C CA . LYS A 1 96 ? 1.532 6.487 -3.589 1.00 89.94 96 LYS A CA 1
ATOM 761 C C . LYS A 1 96 ? 2.408 7.666 -4.012 1.00 89.94 96 LYS A C 1
ATOM 763 O O . LYS A 1 96 ? 2.419 7.974 -5.202 1.00 89.94 96 LYS A O 1
ATOM 768 N N . GLU A 1 97 ? 3.187 8.240 -3.101 1.00 91.12 97 GLU A N 1
ATOM 769 C CA . GLU A 1 97 ? 4.144 9.309 -3.409 1.00 91.12 97 GLU A CA 1
ATOM 770 C C . GLU A 1 97 ? 5.185 8.851 -4.424 1.00 91.12 97 GLU A C 1
ATOM 772 O O . GLU A 1 97 ? 5.427 9.530 -5.414 1.00 91.12 97 GLU A O 1
ATOM 777 N N . LYS A 1 98 ? 5.745 7.647 -4.262 1.00 85.56 98 LYS A N 1
ATOM 778 C CA . LYS A 1 98 ? 6.719 7.103 -5.217 1.00 85.56 98 LYS A CA 1
ATOM 779 C C . LYS A 1 98 ? 6.127 6.920 -6.616 1.00 85.56 98 LYS A C 1
ATOM 781 O O . LYS A 1 98 ? 6.824 7.136 -7.607 1.00 85.56 98 LYS A O 1
ATOM 786 N N . ARG A 1 99 ? 4.858 6.505 -6.722 1.00 84.38 99 ARG A N 1
ATOM 787 C CA . ARG A 1 99 ? 4.151 6.432 -8.013 1.00 84.38 99 ARG A CA 1
ATOM 788 C C . ARG A 1 99 ? 3.954 7.823 -8.615 1.00 84.38 99 ARG A C 1
ATOM 790 O O . ARG A 1 99 ? 4.206 7.986 -9.802 1.00 84.38 99 ARG A O 1
ATOM 797 N N . GLN A 1 100 ? 3.561 8.808 -7.807 1.00 85.38 100 GLN A N 1
ATOM 798 C CA . GLN A 1 100 ? 3.384 10.193 -8.253 1.00 85.38 100 GLN A CA 1
ATOM 799 C C . GLN A 1 100 ? 4.709 10.828 -8.690 1.00 85.38 100 GLN A C 1
ATOM 801 O O . GLN A 1 100 ? 4.776 11.379 -9.780 1.00 85.38 100 GLN A O 1
ATOM 806 N N . ALA A 1 101 ? 5.781 10.667 -7.914 1.00 81.88 101 ALA A N 1
ATOM 807 C CA . ALA A 1 101 ? 7.109 11.172 -8.252 1.00 81.88 101 ALA A CA 1
ATOM 808 C C . ALA A 1 101 ? 7.621 10.593 -9.578 1.00 81.88 101 ALA A C 1
ATOM 810 O O . ALA A 1 101 ? 8.121 11.330 -10.419 1.00 81.88 101 ALA A O 1
ATOM 811 N N . ARG A 1 102 ? 7.423 9.288 -9.816 1.00 73.81 102 ARG A N 1
ATOM 812 C CA . ARG A 1 102 ? 7.759 8.654 -11.103 1.00 73.81 102 ARG A CA 1
ATOM 813 C C . ARG A 1 102 ? 6.949 9.211 -12.267 1.00 73.81 102 ARG A C 1
ATOM 815 O O . ARG A 1 102 ? 7.464 9.293 -13.376 1.00 73.81 102 ARG A O 1
ATOM 822 N N . PHE A 1 103 ? 5.682 9.540 -12.029 1.00 72.50 103 PHE A N 1
ATOM 823 C CA . PHE A 1 103 ? 4.821 10.125 -13.047 1.00 72.50 103 PHE A CA 1
ATOM 824 C C . PHE A 1 103 ? 5.287 11.543 -13.405 1.00 72.50 103 PHE A C 1
ATOM 826 O O . PHE A 1 103 ? 5.521 11.816 -14.578 1.00 72.50 103 PHE A O 1
ATOM 833 N N . VAL A 1 104 ? 5.542 12.385 -12.397 1.00 73.06 104 VAL A N 1
ATOM 834 C CA . VAL A 1 104 ? 6.062 13.752 -12.575 1.00 73.06 104 VAL A CA 1
ATOM 835 C C . VAL A 1 104 ? 7.433 13.743 -13.255 1.00 73.06 104 VAL A C 1
ATOM 837 O O . VAL A 1 104 ? 7.636 14.452 -14.233 1.00 73.06 104 VAL A O 1
ATOM 840 N N . GLU A 1 105 ? 8.361 12.884 -12.822 1.00 65.00 105 GLU A N 1
ATOM 841 C CA . GLU A 1 105 ? 9.688 12.771 -13.444 1.00 65.00 105 GLU A CA 1
ATOM 842 C C . GLU A 1 105 ? 9.595 12.344 -14.919 1.00 65.00 105 GLU A C 1
ATOM 844 O O . GLU A 1 105 ? 10.377 12.795 -15.759 1.00 65.00 105 GLU A O 1
ATOM 849 N N . LYS A 1 106 ? 8.626 11.485 -15.261 1.00 59.84 106 LYS A N 1
ATOM 850 C CA . LYS A 1 106 ? 8.373 11.073 -16.646 1.00 59.84 106 LYS A CA 1
ATOM 851 C C . LYS A 1 106 ? 7.823 12.230 -17.485 1.00 59.84 106 LYS A C 1
ATOM 853 O O . LYS A 1 106 ? 8.266 12.396 -18.622 1.00 59.84 106 LYS A O 1
ATOM 858 N N . GLU A 1 107 ? 6.909 13.029 -16.938 1.00 64.44 107 GLU A N 1
ATOM 859 C CA . GLU A 1 107 ? 6.395 14.234 -17.603 1.00 64.44 107 GLU A CA 1
ATOM 860 C C . GLU A 1 107 ? 7.500 15.277 -17.812 1.00 64.44 107 GLU A C 1
ATOM 862 O O . GLU A 1 107 ? 7.667 15.781 -18.923 1.00 64.44 107 GLU A O 1
ATOM 867 N N . GLU A 1 108 ? 8.334 15.532 -16.802 1.00 61.50 108 GLU A N 1
ATOM 868 C CA . GLU A 1 108 ? 9.445 16.483 -16.910 1.00 61.50 108 GLU A CA 1
ATOM 869 C C . GLU A 1 108 ? 10.504 16.020 -17.922 1.00 61.50 108 GLU A C 1
ATOM 871 O O . GLU A 1 108 ? 10.931 16.802 -18.777 1.00 61.50 108 GLU A O 1
ATOM 876 N N . LYS A 1 109 ? 10.892 14.735 -17.912 1.00 57.75 109 LYS A N 1
ATOM 877 C CA . LYS A 1 109 ? 11.836 14.178 -18.902 1.00 57.75 109 LYS A CA 1
ATOM 878 C C . LYS A 1 109 ? 11.277 14.173 -20.325 1.00 57.75 109 LYS A C 1
ATOM 880 O O . LYS A 1 109 ? 12.060 14.265 -21.268 1.00 57.75 109 LYS A O 1
ATOM 885 N N . SER A 1 110 ? 9.956 14.121 -20.494 1.00 55.81 110 SER A N 1
ATOM 886 C CA . SER A 1 110 ? 9.305 14.189 -21.808 1.00 55.81 110 SER A CA 1
ATOM 887 C C . SER A 1 110 ? 9.466 15.548 -22.501 1.00 55.81 110 SER A C 1
ATOM 889 O O . SER A 1 110 ? 9.215 15.641 -23.702 1.00 55.81 110 SER A O 1
ATOM 891 N N . THR A 1 111 ? 9.866 16.600 -21.780 1.00 54.88 111 THR A N 1
ATOM 892 C CA . THR A 1 111 ? 10.002 17.952 -22.353 1.00 54.88 111 THR A CA 1
ATOM 893 C C . THR A 1 111 ? 11.388 18.252 -22.921 1.00 54.88 111 THR A C 1
ATOM 895 O O . THR A 1 111 ? 11.543 19.215 -23.674 1.00 54.88 111 THR A O 1
ATOM 898 N N . LYS A 1 112 ? 12.404 17.429 -22.626 1.00 59.44 112 LYS A N 1
ATOM 899 C CA . LYS A 1 112 ? 13.714 17.556 -23.273 1.00 59.44 112 LYS A CA 1
ATOM 900 C C . LYS A 1 112 ? 13.672 16.850 -24.630 1.00 59.44 112 LYS A C 1
ATOM 902 O O . LYS A 1 112 ? 13.271 15.687 -24.676 1.00 59.44 112 LYS A O 1
ATOM 907 N N . PRO A 1 113 ? 14.083 17.505 -25.731 1.00 61.81 113 PRO A N 1
ATOM 908 C CA . PRO A 1 113 ? 14.183 16.832 -27.016 1.00 61.81 113 PRO A CA 1
ATOM 909 C C . PRO A 1 113 ? 15.175 15.673 -26.882 1.00 61.81 113 PRO A C 1
ATOM 911 O O . PRO A 1 113 ? 16.364 15.886 -26.652 1.00 61.81 113 PRO A O 1
ATOM 914 N N . LYS A 1 114 ? 14.661 14.443 -26.966 1.00 68.31 114 LYS A N 1
ATOM 915 C CA . LYS A 1 114 ? 15.488 13.243 -27.096 1.00 68.31 114 LYS A CA 1
ATOM 916 C C . LYS A 1 114 ? 16.207 13.302 -28.443 1.00 68.31 114 LYS A C 1
ATOM 918 O O . LYS A 1 114 ? 15.600 13.723 -29.432 1.00 68.31 114 LYS A O 1
ATOM 923 N N . ASP A 1 115 ? 17.471 12.886 -28.480 1.00 80.81 115 ASP A N 1
ATOM 924 C CA . ASP A 1 115 ? 18.155 12.695 -29.758 1.00 80.81 115 ASP A CA 1
ATOM 925 C C . ASP A 1 115 ? 17.460 11.589 -30.578 1.00 80.81 115 ASP A C 1
ATOM 927 O O . ASP A 1 115 ? 16.669 10.796 -30.056 1.00 80.81 115 ASP A O 1
ATOM 931 N N . GLU A 1 116 ? 17.691 11.569 -31.889 1.00 76.25 116 GLU A N 1
ATOM 932 C CA . GLU A 1 116 ? 17.017 10.619 -32.783 1.00 76.25 116 GLU A CA 1
ATOM 933 C C . GLU A 1 116 ? 17.336 9.158 -32.432 1.00 76.25 116 GLU A C 1
ATOM 935 O O . GLU A 1 116 ? 16.456 8.305 -32.526 1.00 76.25 116 GLU A O 1
ATOM 940 N N . LEU A 1 117 ? 18.549 8.878 -31.946 1.00 72.44 117 LEU A N 1
ATOM 941 C CA . LEU A 1 117 ? 18.976 7.535 -31.543 1.00 72.44 117 LEU A CA 1
ATOM 942 C C . LEU A 1 117 ? 18.205 7.021 -30.321 1.00 72.44 117 LEU A C 1
ATOM 944 O O . LEU A 1 117 ? 17.751 5.881 -30.315 1.00 72.44 117 LEU A O 1
ATOM 948 N N . SER A 1 118 ? 17.993 7.866 -29.317 1.00 71.88 118 SER A N 1
ATOM 949 C CA . SER A 1 118 ? 17.225 7.541 -28.112 1.00 71.88 118 SER A CA 1
ATOM 950 C C . SER A 1 118 ? 15.753 7.313 -28.445 1.00 71.88 118 SER A C 1
ATOM 952 O O . SER A 1 118 ? 15.118 6.441 -27.862 1.00 71.88 118 SER A O 1
ATOM 954 N N . ARG A 1 119 ? 15.202 8.070 -29.405 1.00 76.62 119 ARG A N 1
ATOM 955 C CA . ARG A 1 119 ? 13.815 7.883 -29.867 1.00 76.62 119 ARG A CA 1
ATOM 956 C C . ARG A 1 119 ? 13.639 6.559 -30.603 1.00 76.62 119 ARG A C 1
ATOM 958 O O . ARG A 1 119 ? 12.631 5.898 -30.380 1.00 76.62 119 ARG A O 1
ATOM 965 N N . LEU A 1 120 ? 14.599 6.179 -31.447 1.00 75.56 120 LEU A N 1
ATOM 966 C CA . LEU A 1 120 ? 14.594 4.881 -32.126 1.00 75.56 120 LEU A CA 1
ATOM 967 C C . LEU A 1 120 ? 14.726 3.728 -31.122 1.00 75.56 120 LEU A C 1
ATOM 969 O O . LEU A 1 120 ? 13.980 2.761 -31.222 1.00 75.56 120 LEU A O 1
ATOM 973 N N . ALA A 1 121 ? 15.594 3.863 -30.115 1.00 76.12 121 ALA A N 1
ATOM 974 C CA . ALA A 1 121 ? 15.731 2.868 -29.051 1.00 76.12 121 ALA A CA 1
ATOM 975 C C . ALA A 1 121 ? 14.439 2.710 -28.223 1.00 76.12 121 ALA A C 1
ATOM 977 O O . ALA A 1 121 ? 14.007 1.588 -27.973 1.00 76.12 121 ALA A O 1
ATOM 978 N N . ASP A 1 122 ? 13.775 3.815 -27.852 1.00 78.44 122 ASP A N 1
ATOM 979 C CA . ASP A 1 122 ? 12.477 3.753 -27.163 1.00 78.44 122 ASP A CA 1
ATOM 980 C C . ASP A 1 122 ? 11.399 3.082 -28.033 1.00 78.44 122 ASP A C 1
ATOM 982 O O . ASP A 1 122 ? 10.528 2.391 -27.508 1.00 78.44 122 ASP A O 1
ATOM 986 N N . GLN A 1 123 ? 11.406 3.335 -29.348 1.00 85.06 123 GLN A N 1
ATOM 987 C CA . GLN A 1 123 ? 10.461 2.728 -30.288 1.00 85.06 123 GLN A CA 1
ATOM 988 C C . GLN A 1 123 ? 10.683 1.222 -30.388 1.00 85.06 123 GLN A C 1
ATOM 990 O O . GLN A 1 123 ? 9.722 0.470 -30.268 1.00 85.06 123 GLN A O 1
ATOM 995 N N . GLU A 1 124 ? 11.933 0.784 -30.523 1.00 81.94 124 GLU A N 1
ATOM 996 C CA . GLU A 1 124 ? 12.283 -0.636 -30.551 1.00 81.94 124 GLU A CA 1
ATOM 997 C C . GLU A 1 124 ? 11.871 -1.336 -29.244 1.00 81.94 124 GLU A C 1
ATOM 999 O O . GLU A 1 124 ? 11.235 -2.389 -29.272 1.00 81.94 124 GLU A O 1
ATOM 1004 N N . GLU A 1 125 ? 12.127 -0.720 -28.083 1.00 82.19 125 GLU A N 1
ATOM 1005 C CA . GLU A 1 125 ? 11.690 -1.263 -26.791 1.00 82.19 125 GLU A CA 1
ATOM 1006 C C . GLU A 1 125 ? 10.155 -1.333 -26.685 1.00 82.19 125 GLU A C 1
ATOM 1008 O O . GLU A 1 125 ? 9.607 -2.332 -26.211 1.00 82.19 125 GLU A O 1
ATOM 1013 N N . GLN A 1 126 ? 9.441 -0.306 -27.159 1.00 85.88 126 GLN A N 1
ATOM 1014 C CA . GLN A 1 126 ? 7.975 -0.292 -27.191 1.00 85.88 126 GLN A CA 1
ATOM 1015 C C . GLN A 1 126 ? 7.402 -1.360 -28.123 1.00 85.88 126 GLN A C 1
ATOM 1017 O O . GLN A 1 126 ? 6.411 -1.999 -27.768 1.00 85.88 126 GLN A O 1
ATOM 1022 N N . GLU A 1 127 ? 8.016 -1.577 -29.285 1.00 89.62 127 GLU A N 1
ATOM 1023 C CA . GLU A 1 127 ? 7.624 -2.616 -30.238 1.00 89.62 127 GLU A CA 1
ATOM 1024 C C . GLU A 1 127 ? 7.835 -4.011 -29.650 1.00 89.62 127 GLU A C 1
ATOM 1026 O O . GLU A 1 127 ? 6.934 -4.851 -29.719 1.00 89.62 127 GLU A O 1
ATOM 1031 N N . ILE A 1 128 ? 8.972 -4.245 -28.988 1.00 87.44 128 ILE A N 1
ATOM 1032 C CA . ILE A 1 128 ? 9.233 -5.507 -28.289 1.00 87.44 128 ILE A CA 1
ATOM 1033 C C . ILE A 1 128 ? 8.221 -5.706 -27.158 1.00 87.44 128 ILE A C 1
ATOM 1035 O O . ILE A 1 128 ? 7.624 -6.778 -27.045 1.00 87.44 128 ILE A O 1
ATOM 1039 N N . PHE A 1 129 ? 7.978 -4.682 -26.338 1.00 88.56 129 PHE A N 1
ATOM 1040 C CA . PHE A 1 129 ? 7.001 -4.753 -25.253 1.00 88.56 129 PHE A CA 1
ATOM 1041 C C . PHE A 1 129 ? 5.593 -5.066 -25.776 1.00 88.56 129 PHE A C 1
ATOM 1043 O O . PHE A 1 129 ? 4.904 -5.930 -25.228 1.00 88.56 129 PHE A O 1
ATOM 1050 N N . ALA A 1 130 ? 5.176 -4.410 -26.862 1.00 90.69 130 ALA A N 1
ATOM 1051 C CA . ALA A 1 130 ? 3.898 -4.659 -27.518 1.00 90.69 130 ALA A CA 1
ATOM 1052 C C . ALA A 1 130 ? 3.809 -6.094 -28.056 1.00 90.69 130 ALA A C 1
ATOM 1054 O O . ALA A 1 130 ? 2.827 -6.783 -27.779 1.00 90.69 130 ALA A O 1
ATOM 1055 N N . ALA A 1 131 ? 4.854 -6.585 -28.728 1.00 93.56 131 ALA A N 1
ATOM 1056 C CA . ALA A 1 131 ? 4.913 -7.954 -29.232 1.00 93.56 131 ALA A CA 1
ATOM 1057 C C . ALA A 1 131 ? 4.842 -8.994 -28.100 1.00 93.56 131 ALA A C 1
ATOM 1059 O O . ALA A 1 131 ? 4.149 -10.007 -28.215 1.00 93.56 131 ALA A O 1
ATOM 1060 N N . VAL A 1 132 ? 5.510 -8.735 -26.971 1.00 94.44 132 VAL A N 1
ATOM 1061 C CA . VAL A 1 132 ? 5.439 -9.597 -25.786 1.00 94.44 132 VAL A CA 1
ATOM 1062 C C . VAL A 1 132 ? 4.026 -9.606 -25.206 1.00 94.44 132 VAL A C 1
ATOM 1064 O O . VAL A 1 132 ? 3.510 -10.687 -24.918 1.00 94.44 132 VAL A O 1
ATOM 1067 N N . LEU A 1 133 ? 3.369 -8.450 -25.085 1.00 94.38 133 LEU A N 1
ATOM 1068 C CA . LEU A 1 133 ? 1.974 -8.381 -24.640 1.00 94.38 133 LEU A CA 1
ATOM 1069 C C . LEU A 1 133 ? 1.011 -9.084 -25.604 1.00 94.38 133 LEU A C 1
ATOM 1071 O O . LEU A 1 133 ? 0.062 -9.720 -25.149 1.00 94.38 133 LEU A O 1
ATOM 1075 N N . ASP A 1 134 ? 1.248 -8.998 -26.910 1.00 96.00 134 ASP A N 1
ATOM 1076 C CA . ASP A 1 134 ? 0.456 -9.687 -27.933 1.00 96.00 134 ASP A CA 1
ATOM 1077 C C . ASP A 1 134 ? 0.682 -11.204 -27.941 1.00 96.00 134 ASP A C 1
ATOM 1079 O O . ASP A 1 134 ? -0.201 -11.954 -28.353 1.00 96.00 134 ASP A O 1
ATOM 1083 N N . SER A 1 135 ? 1.825 -11.670 -27.427 1.00 96.00 135 SER A N 1
ATOM 1084 C CA . SER A 1 135 ? 2.102 -13.099 -27.240 1.00 96.00 135 SER A CA 1
ATOM 1085 C C . SER A 1 135 ? 1.344 -13.724 -26.062 1.00 96.00 135 SER A C 1
ATOM 1087 O O . SER A 1 135 ? 1.241 -14.950 -25.973 1.00 96.00 135 SER A O 1
ATOM 1089 N N . LEU A 1 136 ? 0.825 -12.905 -25.140 1.00 96.00 136 LEU A N 1
ATOM 1090 C CA . LEU A 1 136 ? 0.030 -13.387 -24.015 1.00 96.00 136 LEU A CA 1
ATOM 1091 C C . LEU A 1 136 ? -1.342 -13.849 -24.507 1.00 96.00 136 LEU A C 1
ATOM 1093 O O . LEU A 1 136 ? -1.933 -13.271 -25.420 1.00 96.00 136 LEU A O 1
ATOM 1097 N N . ASN A 1 137 ? -1.906 -14.868 -23.855 1.00 97.75 137 ASN A N 1
ATOM 1098 C CA . ASN A 1 137 ? -3.304 -15.198 -24.113 1.00 97.75 137 ASN A CA 1
ATOM 1099 C C . ASN A 1 137 ? -4.211 -14.018 -23.712 1.00 97.75 137 ASN A C 1
ATOM 1101 O O . ASN A 1 137 ? -3.855 -13.172 -22.888 1.00 97.75 137 ASN A O 1
ATOM 1105 N N . ARG A 1 138 ? -5.406 -13.968 -24.308 1.00 97.56 138 ARG A N 1
ATOM 1106 C CA . ARG A 1 138 ? -6.343 -12.846 -24.158 1.00 97.56 138 ARG A CA 1
ATOM 1107 C C . ARG A 1 138 ? -6.663 -12.514 -22.697 1.00 97.56 138 ARG A C 1
ATOM 1109 O O . ARG A 1 138 ? -6.747 -11.339 -22.355 1.00 97.56 138 ARG A O 1
ATOM 1116 N N . GLU A 1 139 ? -6.854 -13.534 -21.866 1.00 97.88 139 GLU A N 1
ATOM 1117 C CA . GLU A 1 139 ? -7.185 -13.371 -20.448 1.00 97.88 139 GLU A CA 1
ATOM 1118 C C . GLU A 1 139 ? -6.006 -12.772 -19.670 1.00 97.88 139 GLU A C 1
ATOM 1120 O O . GLU A 1 139 ? -6.178 -11.798 -18.944 1.00 97.88 139 GLU A O 1
ATOM 1125 N N . ASP A 1 140 ? -4.792 -13.278 -19.885 1.00 98.19 140 ASP A N 1
ATOM 1126 C CA . ASP A 1 140 ? -3.574 -12.781 -19.244 1.00 98.19 140 ASP A CA 1
ATOM 1127 C C . ASP A 1 140 ? -3.240 -11.350 -19.659 1.00 98.19 140 ASP A C 1
ATOM 1129 O O . ASP A 1 140 ? -2.921 -10.517 -18.807 1.00 98.19 140 ASP A O 1
ATOM 1133 N N . LYS A 1 141 ? -3.375 -11.042 -20.955 1.00 97.94 141 LYS A N 1
ATOM 1134 C CA . LYS A 1 141 ? -3.237 -9.676 -21.463 1.00 97.94 141 LYS A CA 1
ATOM 1135 C C . LYS A 1 141 ? -4.237 -8.748 -20.774 1.00 97.94 141 LYS A C 1
ATOM 1137 O O . LYS A 1 141 ? -3.848 -7.688 -20.297 1.00 97.94 141 LYS A O 1
ATOM 1142 N N . GLN A 1 142 ? -5.501 -9.163 -20.658 1.00 97.88 142 GLN A N 1
ATOM 1143 C CA . GLN A 1 142 ? -6.535 -8.375 -19.990 1.00 97.88 142 GLN A CA 1
ATOM 1144 C C . GLN A 1 142 ? -6.225 -8.151 -18.503 1.00 97.88 142 GLN A C 1
ATOM 1146 O O . GLN A 1 142 ? -6.287 -7.011 -18.050 1.00 97.88 142 GLN A O 1
ATOM 1151 N N . ILE A 1 143 ? -5.851 -9.198 -17.757 1.00 98.00 143 ILE A N 1
ATOM 1152 C CA . ILE A 1 143 ? -5.482 -9.095 -16.334 1.00 98.00 143 ILE A CA 1
ATOM 1153 C C . ILE A 1 143 ? -4.315 -8.122 -16.151 1.00 98.00 143 ILE A C 1
ATOM 1155 O O . ILE A 1 143 ? -4.367 -7.245 -15.288 1.00 98.00 143 ILE A O 1
ATOM 1159 N N . PHE A 1 144 ? -3.262 -8.276 -16.958 1.00 97.12 144 PHE A N 1
ATOM 1160 C CA . PHE A 1 144 ? -2.077 -7.431 -16.871 1.00 97.12 144 PHE A CA 1
ATOM 1161 C C . PHE A 1 144 ? -2.403 -5.977 -17.216 1.00 97.12 144 PHE A C 1
ATOM 1163 O O . PHE A 1 144 ? -2.002 -5.070 -16.487 1.00 97.12 144 PHE A O 1
ATOM 1170 N N . THR A 1 145 ? -3.176 -5.747 -18.283 1.00 94.38 145 THR A N 1
ATOM 1171 C CA . THR A 1 145 ? -3.563 -4.397 -18.697 1.00 94.38 145 THR A CA 1
ATOM 1172 C C . THR A 1 145 ? -4.430 -3.696 -17.656 1.00 94.38 145 THR A C 1
ATOM 1174 O O . THR A 1 145 ? -4.147 -2.551 -17.293 1.00 94.38 145 THR A O 1
ATOM 1177 N N . ASP A 1 146 ? -5.443 -4.389 -17.136 1.00 95.12 146 ASP A N 1
ATOM 1178 C CA . ASP A 1 146 ? -6.342 -3.838 -16.126 1.00 95.12 146 ASP A CA 1
ATOM 1179 C C . ASP A 1 146 ? -5.592 -3.466 -14.842 1.00 95.12 146 ASP A C 1
ATOM 1181 O O . ASP A 1 146 ? -5.831 -2.400 -14.271 1.00 95.12 146 ASP A O 1
ATOM 1185 N N . PHE A 1 147 ? -4.648 -4.307 -14.421 1.00 93.75 147 PHE A N 1
ATOM 1186 C CA . PHE A 1 147 ? -3.905 -4.087 -13.189 1.00 93.75 147 PHE A CA 1
ATOM 1187 C C . PHE A 1 147 ? -2.811 -3.015 -13.316 1.00 93.75 147 PHE A C 1
ATOM 1189 O O . PHE A 1 147 ? -2.726 -2.129 -12.467 1.00 93.75 147 PHE A O 1
ATOM 1196 N N . GLU A 1 148 ? -1.962 -3.085 -14.346 1.00 91.31 148 GLU A N 1
ATOM 1197 C CA . GLU A 1 148 ? -0.780 -2.212 -14.458 1.00 91.31 148 GLU A CA 1
ATOM 1198 C C . GLU A 1 148 ? -1.095 -0.841 -15.057 1.00 91.31 148 GLU A C 1
ATOM 1200 O O . GLU A 1 148 ? -0.487 0.153 -14.656 1.00 91.31 148 GLU A O 1
ATOM 1205 N N . PHE A 1 149 ? -2.027 -0.774 -16.013 1.00 88.69 149 PHE A N 1
ATOM 1206 C CA . PHE A 1 149 ? -2.278 0.449 -16.781 1.00 88.69 149 PHE A CA 1
ATOM 1207 C C . PHE A 1 149 ? -3.608 1.112 -16.429 1.00 88.69 149 PHE A C 1
ATOM 1209 O O . PHE A 1 149 ? -3.664 2.337 -16.348 1.00 88.69 149 PHE A O 1
ATOM 1216 N N . ASN A 1 150 ? -4.661 0.332 -16.164 1.00 85.88 150 ASN A N 1
ATOM 1217 C CA . ASN A 1 150 ? -5.985 0.890 -15.854 1.00 85.88 150 ASN A CA 1
ATOM 1218 C C . ASN A 1 150 ? -6.215 1.112 -14.348 1.00 85.88 150 ASN A C 1
ATOM 1220 O O . ASN A 1 150 ? -7.223 1.700 -13.963 1.00 85.88 150 ASN A O 1
ATOM 1224 N N . GLY A 1 151 ? -5.304 0.640 -13.489 1.00 87.00 151 GLY A N 1
ATOM 1225 C CA . GLY A 1 151 ? -5.405 0.794 -12.036 1.00 87.00 151 GLY A CA 1
ATOM 1226 C C . GLY A 1 151 ? -6.568 0.027 -11.398 1.00 87.00 151 GLY A C 1
ATOM 1227 O O . GLY A 1 151 ? -6.991 0.377 -10.296 1.00 87.00 151 GLY A O 1
ATOM 1228 N N . VAL A 1 152 ? -7.090 -1.003 -12.069 1.00 91.31 152 VAL A N 1
ATOM 1229 C CA . VAL A 1 152 ? -8.168 -1.853 -11.552 1.00 91.31 152 VAL A CA 1
ATOM 1230 C C . VAL A 1 152 ? -7.608 -2.758 -10.458 1.00 91.31 152 VAL A C 1
ATOM 1232 O O . VAL A 1 152 ? -6.541 -3.362 -10.596 1.00 91.31 152 VAL A O 1
ATOM 1235 N N . THR A 1 153 ? -8.324 -2.872 -9.343 1.00 91.75 153 THR A N 1
ATOM 1236 C CA . THR A 1 153 ? -7.853 -3.674 -8.213 1.00 91.75 153 THR A CA 1
ATOM 1237 C C . THR A 1 153 ? -7.937 -5.174 -8.513 1.00 91.75 153 THR A C 1
ATOM 1239 O O . THR A 1 153 ? -8.809 -5.644 -9.243 1.00 91.75 153 THR A O 1
ATOM 1242 N N . ALA A 1 154 ? -7.065 -5.972 -7.889 1.00 93.44 154 ALA A N 1
ATOM 1243 C CA . ALA A 1 154 ? -7.096 -7.433 -8.031 1.00 93.44 154 ALA A CA 1
ATOM 1244 C C . ALA A 1 154 ? -8.432 -8.063 -7.580 1.00 93.44 154 ALA A C 1
ATOM 1246 O O . ALA A 1 154 ? -8.788 -9.147 -8.033 1.00 93.44 154 ALA A O 1
ATOM 1247 N N . GLU A 1 155 ? -9.166 -7.395 -6.687 1.00 96.56 155 GLU A N 1
ATOM 1248 C CA . GLU A 1 155 ? -10.492 -7.820 -6.232 1.00 96.56 155 GLU A CA 1
ATOM 1249 C C . GLU A 1 155 ? -11.560 -7.585 -7.307 1.00 96.56 155 GLU A C 1
ATOM 1251 O O . GLU A 1 155 ? -12.327 -8.495 -7.610 1.00 96.56 155 GLU A O 1
ATOM 1256 N N . GLU A 1 156 ? -11.550 -6.421 -7.962 1.00 94.75 156 GLU A N 1
ATOM 1257 C CA . GLU A 1 156 ? -12.442 -6.122 -9.089 1.00 94.75 156 GLU A CA 1
ATOM 1258 C C . GLU A 1 156 ? -12.154 -7.012 -10.304 1.00 94.75 156 GLU A C 1
ATOM 1260 O O . GLU A 1 156 ? -13.087 -7.529 -10.920 1.00 94.75 156 GLU A O 1
ATOM 1265 N N . ILE A 1 157 ? -10.874 -7.239 -10.629 1.00 97.94 157 ILE A N 1
ATOM 1266 C CA . ILE A 1 157 ? -10.464 -8.180 -11.687 1.00 97.94 157 ILE A CA 1
ATOM 1267 C C . ILE A 1 157 ? -10.970 -9.586 -11.349 1.00 97.94 157 ILE A C 1
ATOM 1269 O O . ILE A 1 157 ? -11.576 -10.249 -12.192 1.00 97.94 157 ILE A O 1
ATOM 1273 N N . GLY A 1 158 ? -10.779 -10.019 -10.098 1.00 97.69 158 GLY A N 1
ATOM 1274 C CA . GLY A 1 158 ? -11.270 -11.303 -9.609 1.00 97.69 158 GLY A CA 1
ATOM 1275 C C . GLY A 1 158 ? -12.785 -11.444 -9.746 1.00 97.69 158 GLY A C 1
ATOM 1276 O O . GLY A 1 158 ? -13.260 -12.450 -10.267 1.00 97.69 158 GLY A O 1
ATOM 1277 N N . GLY A 1 159 ? -13.542 -10.407 -9.379 1.00 97.81 159 GLY A N 1
ATOM 1278 C CA . GLY A 1 159 ? -14.997 -10.373 -9.528 1.00 97.81 159 GLY A CA 1
ATOM 1279 C C . GLY A 1 159 ? -15.471 -10.496 -10.980 1.00 97.81 159 GLY A C 1
ATOM 1280 O O . GLY A 1 159 ? -16.451 -11.188 -11.240 1.00 97.81 159 GLY A O 1
ATOM 1281 N N . ARG A 1 160 ? -14.762 -9.883 -11.939 1.00 98.06 160 ARG A N 1
ATOM 1282 C CA . ARG A 1 160 ? -15.098 -9.965 -13.375 1.00 98.06 160 ARG A CA 1
ATOM 1283 C C . ARG A 1 160 ? -14.788 -11.331 -13.985 1.00 98.06 160 ARG A C 1
ATOM 1285 O O . ARG A 1 160 ? -15.533 -11.788 -14.846 1.00 98.06 160 ARG A O 1
ATOM 1292 N N . LEU A 1 161 ? -13.688 -11.956 -13.565 1.00 97.25 161 LEU A N 1
ATOM 1293 C CA . LEU A 1 161 ? -13.179 -13.201 -14.153 1.00 97.25 161 LEU A CA 1
ATOM 1294 C C . LEU A 1 161 ? -13.554 -14.458 -13.355 1.00 97.25 161 LEU A C 1
ATOM 1296 O O . LEU A 1 161 ? -13.195 -15.564 -13.748 1.00 97.25 161 LEU A O 1
ATOM 1300 N N . GLY A 1 162 ? -14.249 -14.313 -12.224 1.00 97.69 162 GLY A N 1
ATOM 1301 C CA . GLY A 1 162 ? -14.545 -15.432 -11.326 1.00 97.69 162 GLY A CA 1
ATOM 1302 C C . GLY A 1 162 ? -13.300 -15.992 -10.625 1.00 97.69 162 GLY A C 1
ATOM 1303 O O . GLY A 1 162 ? -13.255 -17.172 -10.287 1.00 97.69 162 GLY A O 1
ATOM 1304 N N . MET A 1 163 ? -12.277 -15.161 -10.410 1.00 97.94 163 MET A N 1
ATOM 1305 C CA . MET A 1 163 ? -11.027 -15.534 -9.745 1.00 97.94 163 MET A CA 1
ATOM 1306 C C . MET A 1 163 ? -10.958 -14.969 -8.324 1.00 97.94 163 MET A C 1
ATOM 1308 O O . MET A 1 163 ? -11.494 -13.906 -8.021 1.00 97.94 163 MET A O 1
ATOM 1312 N N . THR A 1 164 ? -10.225 -15.642 -7.436 1.00 98.06 164 THR A N 1
ATOM 1313 C CA . THR A 1 164 ? -9.918 -15.070 -6.118 1.00 98.06 164 THR A CA 1
ATOM 1314 C C . THR A 1 164 ? -8.861 -13.972 -6.244 1.00 98.06 164 THR A C 1
ATOM 1316 O O . THR A 1 164 ? -7.970 -14.044 -7.093 1.00 98.06 164 THR A O 1
ATOM 1319 N N . ARG A 1 165 ? -8.893 -12.986 -5.339 1.00 97.38 165 ARG A N 1
ATOM 1320 C CA . ARG A 1 165 ? -7.879 -11.917 -5.258 1.00 97.38 165 ARG A CA 1
ATOM 1321 C C . ARG A 1 165 ? -6.444 -12.468 -5.250 1.00 97.38 165 ARG A C 1
ATOM 1323 O O . ARG A 1 165 ? -5.569 -11.931 -5.922 1.00 97.38 165 ARG A O 1
ATOM 1330 N N . THR A 1 166 ? -6.200 -13.552 -4.511 1.00 96.44 166 THR A N 1
ATOM 1331 C CA . THR A 1 166 ? -4.885 -14.210 -4.436 1.00 96.44 166 THR A CA 1
ATOM 1332 C C . THR A 1 166 ? -4.473 -14.824 -5.773 1.00 96.44 166 THR A C 1
ATOM 1334 O O . THR A 1 166 ? -3.324 -14.674 -6.181 1.00 96.44 166 THR A O 1
ATOM 1337 N N . ALA A 1 167 ? -5.403 -15.474 -6.482 1.00 97.94 167 ALA A N 1
ATOM 1338 C CA . ALA A 1 167 ? -5.125 -16.051 -7.794 1.00 97.94 167 ALA A CA 1
ATOM 1339 C C . ALA A 1 167 ? -4.757 -14.970 -8.821 1.00 97.94 167 ALA A C 1
ATOM 1341 O O . ALA A 1 167 ? -3.817 -15.162 -9.589 1.00 97.94 167 ALA A O 1
ATOM 1342 N N . VAL A 1 168 ? -5.434 -13.816 -8.786 1.00 98.12 168 VAL A N 1
ATOM 1343 C CA . VAL A 1 168 ? -5.102 -12.662 -9.638 1.00 98.12 168 VAL A CA 1
ATOM 1344 C C . VAL A 1 168 ? -3.683 -12.158 -9.353 1.00 98.12 168 VAL A C 1
ATOM 1346 O O . VAL A 1 168 ? -2.907 -11.975 -10.288 1.00 98.12 168 VAL A O 1
ATOM 1349 N N . PHE A 1 169 ? -3.289 -12.012 -8.082 1.00 96.31 169 PHE A N 1
ATOM 1350 C CA . PHE A 1 169 ? -1.920 -11.603 -7.733 1.00 96.31 169 PHE A CA 1
ATOM 1351 C C . PHE A 1 169 ? -0.849 -12.593 -8.194 1.00 96.31 169 PHE A C 1
ATOM 1353 O O . PHE A 1 169 ? 0.166 -12.167 -8.746 1.00 96.31 169 PHE A O 1
ATOM 1360 N N . GLU A 1 170 ? -1.058 -13.897 -7.998 1.00 96.50 170 GLU A N 1
ATOM 1361 C CA . GLU A 1 170 ? -0.114 -14.907 -8.492 1.00 96.50 170 GLU A CA 1
ATOM 1362 C C . GLU A 1 170 ? -0.021 -14.891 -10.019 1.00 96.50 170 GLU A C 1
ATOM 1364 O O . GLU A 1 170 ? 1.071 -15.044 -10.569 1.00 96.50 170 GLU A O 1
ATOM 1369 N N . ARG A 1 171 ? -1.141 -14.645 -10.711 1.00 97.69 171 ARG A N 1
ATOM 1370 C CA . ARG A 1 171 ? -1.162 -14.508 -12.169 1.00 97.69 171 ARG A CA 1
ATOM 1371 C C . ARG A 1 171 ? -0.350 -13.299 -12.622 1.00 97.69 171 ARG A C 1
ATOM 1373 O O . ARG A 1 171 ? 0.567 -13.463 -13.418 1.00 97.69 171 ARG A O 1
ATOM 1380 N N . ILE A 1 172 ? -0.589 -12.122 -12.039 1.00 97.06 172 ILE A N 1
ATOM 1381 C CA . ILE A 1 172 ? 0.184 -10.899 -12.315 1.00 97.06 172 ILE A CA 1
ATOM 1382 C C . ILE A 1 172 ? 1.674 -11.123 -12.043 1.00 97.06 172 ILE A C 1
ATOM 1384 O O . ILE A 1 172 ? 2.515 -10.725 -12.846 1.00 97.06 172 ILE A O 1
ATOM 1388 N N . ARG A 1 173 ? 2.023 -11.787 -10.933 1.00 94.62 173 ARG A N 1
ATOM 1389 C CA . ARG A 1 173 ? 3.419 -12.094 -10.595 1.00 94.62 173 ARG A CA 1
ATOM 1390 C C . ARG A 1 173 ? 4.088 -12.932 -11.685 1.00 94.62 173 ARG A C 1
ATOM 1392 O O . ARG A 1 173 ? 5.181 -12.579 -12.114 1.00 94.62 173 ARG A O 1
ATOM 1399 N N . ARG A 1 174 ? 3.432 -14.003 -12.146 1.00 95.25 174 ARG A N 1
ATOM 1400 C CA . ARG A 1 174 ? 3.939 -14.856 -13.235 1.00 95.25 174 ARG A CA 1
ATOM 1401 C C . ARG A 1 174 ? 4.058 -14.091 -14.548 1.00 95.25 174 ARG A C 1
ATOM 1403 O O . ARG A 1 174 ? 5.079 -14.220 -15.210 1.00 95.25 174 ARG A O 1
ATOM 1410 N N . LEU A 1 175 ? 3.066 -13.265 -14.881 1.00 96.00 175 LEU A N 1
ATOM 1411 C CA . LEU A 1 175 ? 3.082 -12.444 -16.092 1.00 96.00 175 LEU A CA 1
ATOM 1412 C C . LEU A 1 175 ? 4.226 -11.437 -16.080 1.00 96.00 175 LEU A C 1
ATOM 1414 O O . LEU A 1 175 ? 4.935 -11.327 -17.069 1.00 96.00 175 LEU A O 1
ATOM 1418 N N . ARG A 1 176 ? 4.488 -10.776 -14.946 1.00 93.12 176 ARG A N 1
ATOM 1419 C CA . ARG A 1 176 ? 5.672 -9.919 -14.792 1.00 93.12 176 ARG A CA 1
ATOM 1420 C C . ARG A 1 176 ? 6.959 -10.697 -15.048 1.00 93.12 176 ARG A C 1
ATOM 1422 O O . ARG A 1 176 ? 7.807 -10.222 -15.788 1.00 93.12 176 ARG A O 1
ATOM 1429 N N . THR A 1 177 ? 7.105 -11.884 -14.459 1.00 88.94 177 THR A N 1
ATOM 1430 C CA . THR A 1 177 ? 8.292 -12.722 -14.683 1.00 88.94 177 THR A CA 1
ATOM 1431 C C . THR A 1 177 ? 8.439 -13.127 -16.151 1.00 88.94 177 THR A C 1
ATOM 1433 O O . THR A 1 177 ? 9.535 -13.008 -16.691 1.00 88.94 177 THR A O 1
ATOM 1436 N N . ASP A 1 178 ? 7.356 -13.554 -16.802 1.00 91.19 178 ASP A N 1
ATOM 1437 C CA . ASP A 1 178 ? 7.360 -13.956 -18.214 1.00 91.19 178 ASP A CA 1
ATOM 1438 C C . ASP A 1 178 ? 7.707 -12.778 -19.136 1.00 91.19 178 ASP A C 1
ATOM 1440 O O . ASP A 1 178 ? 8.641 -12.871 -19.931 1.00 91.19 178 ASP A O 1
ATOM 1444 N N . ILE A 1 179 ? 7.040 -11.634 -18.959 1.00 90.94 179 ILE A N 1
ATOM 1445 C CA . ILE A 1 179 ? 7.292 -10.406 -19.723 1.00 90.94 179 ILE A CA 1
ATOM 1446 C C . ILE A 1 179 ? 8.748 -9.958 -19.555 1.00 90.94 179 ILE A C 1
ATOM 1448 O O . ILE A 1 179 ? 9.445 -9.742 -20.543 1.00 90.94 179 ILE A O 1
ATOM 1452 N N . CYS A 1 180 ? 9.245 -9.884 -18.318 1.00 87.50 180 CYS A N 1
ATOM 1453 C CA . CYS A 1 180 ? 10.625 -9.481 -18.054 1.00 87.50 180 CYS A CA 1
ATOM 1454 C C . CYS A 1 180 ? 11.658 -10.470 -18.605 1.00 87.50 180 CYS A C 1
ATOM 1456 O O . CYS A 1 180 ? 12.765 -10.058 -18.922 1.00 87.50 180 CYS A O 1
ATOM 1458 N N . SER A 1 181 ? 11.320 -11.756 -18.735 1.00 88.88 181 SER A N 1
ATOM 1459 C CA . SER A 1 181 ? 12.220 -12.742 -19.344 1.00 88.88 181 SER A CA 1
ATOM 1460 C C . SER A 1 181 ? 12.313 -12.626 -20.869 1.00 88.88 181 SER A C 1
ATOM 1462 O O . SER A 1 181 ? 13.293 -13.087 -21.451 1.00 88.88 181 SER A O 1
ATOM 1464 N N . LYS A 1 182 ? 11.299 -12.025 -21.506 1.00 90.19 182 LYS A N 1
ATOM 1465 C CA . LYS A 1 182 ? 11.187 -11.880 -22.964 1.00 90.19 182 LYS A CA 1
ATOM 1466 C C . LYS A 1 182 ? 11.648 -10.520 -23.477 1.00 90.19 182 LYS A C 1
ATOM 1468 O O . LYS A 1 182 ? 12.005 -10.421 -24.645 1.00 90.19 182 LYS A O 1
ATOM 1473 N N . ILE A 1 183 ? 11.628 -9.487 -22.637 1.00 86.75 183 ILE A N 1
ATOM 1474 C CA . ILE A 1 183 ? 12.173 -8.174 -22.987 1.00 86.75 183 ILE A CA 1
ATOM 1475 C C . ILE A 1 183 ? 13.692 -8.244 -22.799 1.00 86.75 183 ILE A C 1
ATOM 1477 O O . ILE A 1 183 ? 14.148 -8.404 -21.663 1.00 86.75 183 ILE A O 1
ATOM 1481 N N . PRO A 1 184 ? 14.490 -8.137 -23.873 1.00 75.88 184 PRO A N 1
ATOM 1482 C CA . PRO A 1 184 ? 15.926 -8.005 -23.743 1.00 75.88 184 PRO A CA 1
ATOM 1483 C C . PRO A 1 184 ? 16.194 -6.651 -23.087 1.00 75.88 184 PRO A C 1
ATOM 1485 O O . PRO A 1 184 ? 16.006 -5.603 -23.700 1.00 75.88 184 PRO A O 1
ATOM 1488 N N . LEU A 1 185 ? 16.582 -6.661 -21.812 1.00 64.81 185 LEU A N 1
ATOM 1489 C CA . LEU A 1 185 ? 17.042 -5.439 -21.169 1.00 64.81 185 LEU A CA 1
ATOM 1490 C C . LEU A 1 185 ? 18.332 -5.014 -21.878 1.00 64.81 185 LEU A C 1
ATOM 1492 O O . LEU A 1 185 ? 19.223 -5.858 -22.033 1.00 64.81 185 LEU A O 1
ATOM 1496 N N . PRO A 1 186 ? 18.457 -3.749 -22.317 1.00 57.12 186 PRO A N 1
ATOM 1497 C CA . PRO A 1 186 ? 19.726 -3.261 -22.815 1.00 57.12 186 PRO A CA 1
ATOM 1498 C C . PRO A 1 186 ? 20.741 -3.428 -21.685 1.00 57.12 186 PRO A C 1
ATOM 1500 O O . PRO A 1 186 ? 20.638 -2.797 -20.634 1.00 57.12 186 PRO A O 1
ATOM 1503 N N . LEU A 1 187 ? 21.687 -4.348 -21.880 1.00 47.75 187 LEU A N 1
ATOM 1504 C CA . LEU A 1 187 ? 22.847 -4.481 -21.016 1.00 47.75 187 LEU A CA 1
ATOM 1505 C C . LEU A 1 187 ? 23.611 -3.166 -21.146 1.00 47.75 187 LEU A C 1
ATOM 1507 O O . LEU A 1 187 ? 24.294 -2.936 -22.149 1.00 47.75 187 LEU A O 1
ATOM 1511 N N . GLU A 1 188 ? 23.476 -2.277 -20.163 1.00 45.00 188 GLU A N 1
ATOM 1512 C CA . GLU A 1 188 ? 24.438 -1.195 -20.016 1.00 45.00 188 GLU A CA 1
ATOM 1513 C C . GLU A 1 188 ? 25.815 -1.855 -19.929 1.00 45.00 188 GLU A C 1
ATOM 1515 O O . GLU A 1 188 ? 26.068 -2.712 -19.080 1.00 45.00 188 GLU A O 1
ATOM 1520 N N . LYS A 1 189 ? 26.683 -1.529 -20.893 1.00 41.81 189 LYS A N 1
ATOM 1521 C CA . LYS A 1 189 ? 28.045 -2.057 -20.984 1.00 41.81 189 LYS A CA 1
ATOM 1522 C C . LYS A 1 189 ? 28.790 -1.752 -19.679 1.00 41.81 189 LYS A C 1
ATOM 1524 O O . LYS A 1 189 ? 29.388 -0.689 -19.561 1.00 41.81 189 LYS A O 1
ATOM 1529 N N . GLY A 1 190 ? 28.782 -2.689 -18.733 1.00 43.88 190 GLY A N 1
ATOM 1530 C CA . GLY A 1 190 ? 29.641 -2.659 -17.549 1.00 43.88 190 GLY A CA 1
ATOM 1531 C C . GLY A 1 190 ? 28.999 -3.028 -16.213 1.00 43.88 190 GLY A C 1
ATOM 1532 O O . GLY A 1 190 ? 29.750 -3.330 -15.291 1.00 43.88 190 GLY A O 1
ATOM 1533 N N . GLU A 1 191 ? 27.672 -3.067 -16.081 1.00 40.62 191 GLU A N 1
ATOM 1534 C CA . GLU A 1 191 ? 27.023 -3.401 -14.805 1.00 40.62 191 GLU A CA 1
ATOM 1535 C C . GLU A 1 191 ? 26.000 -4.525 -15.000 1.00 40.62 191 GLU A C 1
ATOM 1537 O O . GLU A 1 191 ? 25.126 -4.449 -15.863 1.00 40.62 191 GLU A O 1
ATOM 1542 N N . LEU A 1 192 ? 26.122 -5.596 -14.206 1.00 42.91 192 LEU A N 1
ATOM 1543 C CA . LEU A 1 192 ? 25.105 -6.647 -14.134 1.00 42.91 192 LEU A CA 1
ATOM 1544 C C . LEU A 1 192 ? 23.769 -5.988 -13.787 1.00 42.91 192 LEU A C 1
ATOM 1546 O O . LEU A 1 192 ? 23.630 -5.353 -12.737 1.00 42.91 192 LEU A O 1
ATOM 1550 N N . SER A 1 193 ? 22.781 -6.145 -14.668 1.00 52.03 193 SER A N 1
ATOM 1551 C CA . SER A 1 193 ? 21.435 -5.632 -14.442 1.00 52.03 193 SER A CA 1
ATOM 1552 C C . SER A 1 193 ? 20.924 -6.128 -13.088 1.00 52.03 193 SER A C 1
ATOM 1554 O O . SER A 1 193 ? 21.125 -7.283 -12.708 1.00 52.03 193 SER A O 1
ATOM 1556 N N . THR A 1 194 ? 20.191 -5.289 -12.349 1.00 45.81 194 THR A N 1
ATOM 1557 C CA . THR A 1 194 ? 19.511 -5.721 -11.108 1.00 45.81 194 THR A CA 1
ATOM 1558 C C . THR A 1 194 ? 18.604 -6.944 -11.316 1.00 45.81 194 THR A C 1
ATOM 1560 O O . THR A 1 194 ? 18.275 -7.634 -10.349 1.00 45.81 194 THR A O 1
ATOM 1563 N N . MET A 1 195 ? 18.213 -7.237 -12.562 1.00 42.97 195 MET A N 1
ATOM 1564 C CA . MET A 1 195 ? 17.529 -8.473 -12.937 1.00 42.97 195 MET A CA 1
ATOM 1565 C C . MET A 1 195 ? 18.451 -9.685 -13.060 1.00 42.97 195 MET A C 1
ATOM 1567 O O . MET A 1 195 ? 18.030 -10.755 -12.632 1.00 42.97 195 MET A O 1
ATOM 1571 N N . ASP A 1 196 ? 19.681 -9.539 -13.551 1.00 47.44 196 ASP A N 1
ATOM 1572 C CA . ASP A 1 196 ? 20.666 -10.627 -13.608 1.00 47.44 196 ASP A CA 1
ATOM 1573 C C . ASP A 1 196 ? 21.136 -10.994 -12.203 1.00 47.44 196 ASP A C 1
ATOM 1575 O O . ASP A 1 196 ? 21.111 -12.164 -11.837 1.00 47.44 196 ASP A O 1
ATOM 1579 N N . LEU A 1 197 ? 21.371 -9.991 -11.349 1.00 43.84 197 LEU A N 1
ATOM 1580 C CA . LEU A 1 197 ? 21.619 -10.205 -9.921 1.00 43.84 197 LEU A CA 1
ATOM 1581 C C . LEU A 1 197 ? 20.455 -10.934 -9.244 1.00 43.84 197 LEU A C 1
ATOM 1583 O O . LEU A 1 197 ? 20.666 -11.837 -8.445 1.00 43.84 197 LEU A O 1
ATOM 1587 N N . ARG A 1 198 ? 19.203 -10.584 -9.565 1.00 46.66 198 ARG A N 1
ATOM 1588 C CA . ARG A 1 198 ? 18.039 -11.307 -9.028 1.00 46.66 198 ARG A CA 1
ATOM 1589 C C . ARG A 1 198 ? 17.940 -12.718 -9.590 1.00 46.66 198 ARG A C 1
ATOM 1591 O O . ARG A 1 198 ? 17.632 -13.626 -8.831 1.00 46.66 198 ARG A O 1
ATOM 1598 N N . ARG A 1 199 ? 18.178 -12.914 -10.885 1.00 46.00 199 ARG A N 1
ATOM 1599 C CA . ARG A 1 199 ? 18.106 -14.216 -11.556 1.00 46.00 199 ARG A CA 1
ATOM 1600 C C . ARG A 1 199 ? 19.174 -15.171 -11.030 1.00 46.00 199 ARG A C 1
ATOM 1602 O O . ARG A 1 199 ? 18.837 -16.310 -10.728 1.00 46.00 199 ARG A O 1
ATOM 1609 N N . GLU A 1 200 ? 20.399 -14.693 -10.839 1.00 49.09 200 GLU A N 1
ATOM 1610 C CA . GLU A 1 200 ? 21.482 -15.441 -10.199 1.00 49.09 200 GLU A CA 1
ATOM 1611 C C . GLU A 1 200 ? 21.156 -15.731 -8.732 1.00 49.09 200 GLU A C 1
ATOM 1613 O O . GLU A 1 200 ? 21.195 -16.887 -8.327 1.00 49.09 200 GLU A O 1
ATOM 1618 N N . VAL A 1 201 ? 20.694 -14.738 -7.960 1.00 45.50 201 VAL A N 1
ATOM 1619 C CA . VAL A 1 201 ? 20.279 -14.935 -6.557 1.00 45.50 201 VAL A CA 1
ATOM 1620 C C . VAL A 1 201 ? 19.112 -15.921 -6.425 1.00 45.50 201 VAL A C 1
ATOM 1622 O O . VAL A 1 201 ? 19.054 -16.670 -5.456 1.00 45.50 201 VAL A O 1
ATOM 1625 N N . PHE A 1 202 ? 18.185 -15.980 -7.384 1.00 47.59 202 PHE A N 1
ATOM 1626 C CA . PHE A 1 202 ? 17.102 -16.972 -7.387 1.00 47.59 202 PHE A CA 1
ATOM 1627 C C . PHE A 1 202 ? 17.541 -18.360 -7.877 1.00 47.59 202 PHE A C 1
ATOM 1629 O O . PHE A 1 202 ? 16.877 -19.338 -7.536 1.00 47.59 202 PHE A O 1
ATOM 1636 N N . ALA A 1 203 ? 18.638 -18.460 -8.633 1.00 45.16 203 ALA A N 1
ATOM 1637 C CA . ALA A 1 203 ? 19.235 -19.726 -9.060 1.00 45.16 203 ALA A CA 1
ATOM 1638 C C . ALA A 1 203 ? 20.096 -20.388 -7.966 1.00 45.16 203 ALA A C 1
ATOM 1640 O O . ALA A 1 203 ? 20.387 -21.579 -8.052 1.00 45.16 203 ALA A O 1
ATOM 1641 N N . LEU A 1 204 ? 20.462 -19.642 -6.919 1.00 49.09 204 LEU A N 1
ATOM 1642 C CA . LEU A 1 204 ? 21.168 -20.159 -5.750 1.00 49.09 204 LEU A CA 1
ATOM 1643 C C . LEU A 1 204 ? 20.325 -21.192 -4.979 1.00 49.09 204 LEU A C 1
ATOM 1645 O O . LEU A 1 204 ? 19.099 -21.066 -4.845 1.00 49.09 204 LEU A O 1
ATOM 1649 N N . THR A 1 205 ? 20.994 -22.194 -4.408 1.00 53.72 205 THR A N 1
ATOM 1650 C CA . THR A 1 205 ? 20.387 -23.107 -3.425 1.00 53.72 205 THR A CA 1
ATOM 1651 C C . THR A 1 205 ? 19.920 -22.328 -2.189 1.00 53.72 205 THR A C 1
ATOM 1653 O O . THR A 1 205 ? 20.385 -21.216 -1.930 1.00 53.72 205 THR A O 1
ATOM 1656 N N . ASP A 1 206 ? 18.985 -22.877 -1.412 1.00 45.56 206 ASP A N 1
ATOM 1657 C CA . ASP A 1 206 ? 18.382 -22.139 -0.290 1.00 45.56 206 ASP A CA 1
ATOM 1658 C C . ASP A 1 206 ? 19.434 -21.683 0.746 1.00 45.56 206 ASP A C 1
ATOM 1660 O O . ASP A 1 206 ? 19.373 -20.549 1.221 1.00 45.56 206 ASP A O 1
ATOM 1664 N N . HIS A 1 207 ? 20.484 -22.479 0.980 1.00 41.53 207 HIS A N 1
ATOM 1665 C CA . HIS A 1 207 ? 21.617 -22.102 1.839 1.00 41.53 207 HIS A CA 1
ATOM 1666 C C . HIS A 1 207 ? 22.475 -20.963 1.261 1.00 41.53 207 HIS A C 1
ATOM 1668 O O . HIS A 1 207 ? 22.945 -20.093 1.993 1.00 41.53 207 HIS A O 1
ATOM 1674 N N . GLN A 1 208 ? 22.643 -20.912 -0.061 1.00 44.62 208 GLN A N 1
ATOM 1675 C CA . GLN A 1 208 ? 23.366 -19.833 -0.738 1.00 44.62 208 GLN A CA 1
ATOM 1676 C C . GLN A 1 208 ? 22.556 -18.521 -0.750 1.00 44.62 208 GLN A C 1
ATOM 1678 O O . GLN A 1 208 ? 23.132 -17.437 -0.632 1.00 44.62 208 GLN A O 1
ATOM 1683 N N . ARG A 1 209 ? 21.217 -18.593 -0.807 1.00 50.00 209 ARG A N 1
ATOM 1684 C CA . ARG A 1 209 ? 20.342 -17.414 -0.645 1.00 50.00 209 ARG A CA 1
ATOM 1685 C C . ARG A 1 209 ? 20.379 -16.862 0.775 1.00 50.00 209 ARG A C 1
ATOM 1687 O O . ARG A 1 209 ? 20.432 -15.644 0.946 1.00 50.00 209 ARG A O 1
ATOM 1694 N N . GLU A 1 210 ? 20.397 -17.731 1.782 1.00 48.88 210 GLU A N 1
ATOM 1695 C CA . GLU A 1 210 ? 20.573 -17.327 3.182 1.00 48.88 210 GLU A CA 1
ATOM 1696 C C . GLU A 1 210 ? 21.923 -16.632 3.404 1.00 48.88 210 GLU A C 1
ATOM 1698 O O . GLU A 1 210 ? 21.967 -15.566 4.022 1.00 48.88 210 GLU A O 1
ATOM 1703 N N . ALA A 1 211 ? 23.007 -17.160 2.825 1.00 48.34 211 ALA A N 1
ATOM 1704 C CA . ALA A 1 211 ? 24.326 -16.530 2.870 1.00 48.34 211 ALA A CA 1
ATOM 1705 C C . ALA A 1 211 ? 24.337 -15.148 2.190 1.00 48.34 211 ALA A C 1
ATOM 1707 O O . ALA A 1 211 ? 24.850 -14.189 2.766 1.00 48.34 211 ALA A O 1
ATOM 1708 N N . PHE A 1 212 ? 23.711 -15.000 1.017 1.00 50.12 212 PHE A N 1
ATOM 1709 C CA . PHE A 1 212 ? 23.620 -13.716 0.310 1.00 50.12 212 PHE A CA 1
ATOM 1710 C C . PHE A 1 212 ? 22.853 -12.655 1.117 1.00 50.12 212 PHE A C 1
ATOM 1712 O O . PHE A 1 212 ? 23.312 -11.521 1.268 1.00 50.12 212 PHE A O 1
ATOM 1719 N N . VAL A 1 213 ? 21.714 -13.034 1.706 1.00 54.31 213 VAL A N 1
ATOM 1720 C CA . VAL A 1 213 ? 20.929 -12.161 2.594 1.00 54.31 213 VAL A CA 1
ATOM 1721 C C . VAL A 1 213 ? 21.738 -11.774 3.836 1.00 54.31 213 VAL A C 1
ATOM 1723 O O . VAL A 1 213 ? 21.698 -10.617 4.255 1.00 54.31 213 VAL A O 1
ATOM 1726 N N . LEU A 1 214 ? 22.521 -12.697 4.403 1.00 45.78 214 LEU A N 1
ATOM 1727 C CA . LEU A 1 214 ? 23.419 -12.408 5.523 1.00 45.78 214 LEU A CA 1
ATOM 1728 C C . LEU A 1 214 ? 24.533 -11.430 5.133 1.00 45.78 214 LEU A C 1
ATOM 1730 O O . LEU A 1 214 ? 24.777 -10.484 5.882 1.00 45.78 214 LEU A O 1
ATOM 1734 N N . VAL A 1 215 ? 25.162 -11.586 3.964 1.00 52.62 215 VAL A N 1
ATOM 1735 C CA . VAL A 1 215 ? 26.180 -10.646 3.460 1.00 52.62 215 VAL A CA 1
ATOM 1736 C C . VAL A 1 215 ? 25.593 -9.247 3.257 1.00 52.62 215 VAL A C 1
ATOM 1738 O O . VAL A 1 215 ? 26.213 -8.260 3.660 1.00 52.62 215 VAL A O 1
ATOM 1741 N N . ASP A 1 216 ? 24.380 -9.134 2.716 1.00 50.62 216 ASP A N 1
ATOM 1742 C CA . ASP A 1 216 ? 23.743 -7.836 2.472 1.00 50.62 216 ASP A CA 1
ATOM 1743 C C . ASP A 1 216 ? 23.283 -7.156 3.782 1.00 50.62 216 ASP A C 1
ATOM 1745 O O . ASP A 1 216 ? 23.495 -5.953 3.989 1.00 50.62 216 ASP A O 1
ATOM 1749 N N . ILE A 1 217 ? 22.768 -7.937 4.744 1.00 46.94 217 ILE A N 1
ATOM 1750 C CA . ILE A 1 217 ? 22.452 -7.477 6.110 1.00 46.94 217 ILE A CA 1
ATOM 1751 C C . ILE A 1 217 ? 23.720 -7.012 6.842 1.00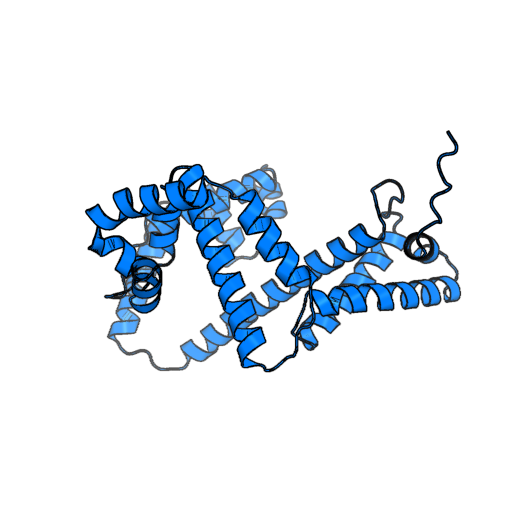 46.94 217 ILE A C 1
ATOM 1753 O O . ILE A 1 217 ? 23.701 -5.979 7.521 1.00 46.94 217 ILE A O 1
ATOM 1757 N N . LEU A 1 218 ? 24.829 -7.743 6.716 1.00 46.81 218 LEU A N 1
ATOM 1758 C CA . LEU A 1 218 ? 26.109 -7.388 7.333 1.00 46.81 218 LEU A CA 1
ATOM 1759 C C . LEU A 1 218 ? 26.733 -6.154 6.666 1.00 46.81 218 LEU A C 1
ATOM 1761 O O . LEU A 1 218 ? 27.229 -5.270 7.369 1.00 46.81 218 LEU A O 1
ATOM 1765 N N . GLY A 1 219 ? 26.614 -6.020 5.342 1.00 53.25 219 GLY A N 1
ATOM 1766 C CA . GLY A 1 219 ? 27.007 -4.821 4.599 1.00 53.25 219 GLY A CA 1
ATOM 1767 C C . GLY A 1 219 ? 26.216 -3.580 5.024 1.00 53.25 219 GLY A C 1
ATOM 1768 O O . GLY A 1 219 ? 26.782 -2.496 5.184 1.00 53.25 219 GLY A O 1
ATOM 1769 N N . TRP A 1 220 ? 24.916 -3.728 5.287 1.00 45.38 220 TRP A N 1
ATOM 1770 C CA . TRP A 1 220 ? 24.083 -2.670 5.866 1.00 45.38 220 TRP A CA 1
ATOM 1771 C C . TRP A 1 220 ? 24.484 -2.305 7.299 1.00 45.38 220 TRP A C 1
ATOM 1773 O O . TRP A 1 220 ? 24.582 -1.118 7.619 1.00 45.38 220 TRP A O 1
ATOM 1783 N N . LYS A 1 221 ? 24.762 -3.296 8.154 1.00 45.00 221 LYS A N 1
ATOM 1784 C CA . LYS A 1 221 ? 25.176 -3.062 9.546 1.00 45.00 221 LYS A CA 1
ATOM 1785 C C . LYS A 1 221 ? 26.544 -2.390 9.649 1.00 45.00 221 LYS A C 1
ATOM 1787 O O . LYS A 1 221 ? 26.674 -1.454 10.433 1.00 45.00 221 LYS A O 1
ATOM 1792 N N . LYS A 1 222 ? 27.528 -2.786 8.835 1.00 46.50 222 LYS A N 1
ATOM 1793 C CA . LYS A 1 222 ? 28.846 -2.132 8.795 1.00 46.50 222 LYS A CA 1
ATOM 1794 C C . LYS A 1 222 ? 28.724 -0.664 8.378 1.00 46.50 222 LYS A C 1
ATOM 1796 O O . LYS A 1 222 ? 29.210 0.202 9.089 1.00 46.50 222 LYS A O 1
ATOM 1801 N N . ARG A 1 223 ? 27.939 -0.356 7.335 1.00 50.81 223 ARG A N 1
ATOM 1802 C CA . ARG A 1 223 ? 27.649 1.036 6.928 1.00 50.81 223 ARG A CA 1
ATOM 1803 C C . ARG A 1 223 ? 26.951 1.855 8.016 1.00 50.81 223 ARG A C 1
ATOM 1805 O O . ARG A 1 223 ? 27.203 3.052 8.128 1.00 50.81 223 ARG A O 1
ATOM 1812 N N . ALA A 1 224 ? 26.070 1.239 8.804 1.00 42.41 224 ALA A N 1
ATOM 1813 C CA . ALA A 1 224 ? 25.428 1.903 9.937 1.00 42.41 224 ALA A CA 1
ATOM 1814 C C . ALA A 1 224 ? 26.428 2.204 11.069 1.00 42.41 224 ALA A C 1
ATOM 1816 O O . ALA A 1 224 ? 26.383 3.292 11.640 1.00 42.41 224 ALA A O 1
ATOM 1817 N N . VAL A 1 225 ? 27.357 1.283 11.346 1.00 44.69 225 VAL A N 1
ATOM 1818 C CA . VAL A 1 225 ? 28.448 1.470 12.319 1.00 44.69 225 VAL A CA 1
ATOM 1819 C C . VAL A 1 225 ? 29.442 2.529 11.838 1.00 44.69 225 VAL A C 1
ATOM 1821 O O . VAL A 1 225 ? 29.746 3.448 12.591 1.00 44.69 225 VAL A O 1
ATOM 1824 N N . ASP A 1 226 ? 29.869 2.475 10.578 1.00 48.09 226 ASP A N 1
ATOM 1825 C CA . ASP A 1 226 ? 30.802 3.440 9.988 1.00 48.09 226 ASP A CA 1
ATOM 1826 C C . ASP A 1 226 ? 30.180 4.847 9.931 1.00 48.09 226 ASP A C 1
ATOM 1828 O O . ASP A 1 226 ? 30.843 5.839 10.228 1.00 48.09 226 ASP A O 1
ATOM 1832 N N . ARG A 1 227 ? 28.874 4.965 9.632 1.00 42.66 227 ARG A N 1
ATOM 1833 C CA . ARG A 1 227 ? 28.144 6.245 9.738 1.00 42.66 227 ARG A CA 1
ATOM 1834 C C . ARG A 1 227 ? 28.044 6.737 11.179 1.00 42.66 227 ARG A C 1
ATOM 1836 O O . ARG A 1 227 ? 28.211 7.931 11.404 1.00 42.66 227 ARG A O 1
ATOM 1843 N N . ALA A 1 228 ? 27.795 5.856 12.146 1.00 39.88 228 ALA A N 1
ATOM 1844 C CA . ALA A 1 228 ? 27.751 6.234 13.559 1.00 39.88 228 ALA A CA 1
ATOM 1845 C C . ALA A 1 228 ? 29.123 6.717 14.067 1.00 39.88 228 ALA A C 1
ATOM 1847 O O . ALA A 1 228 ? 29.195 7.712 14.789 1.00 39.88 228 ALA A O 1
ATOM 1848 N N . GLN A 1 229 ? 30.209 6.072 13.628 1.00 43.62 229 GLN A N 1
ATOM 1849 C CA . GLN A 1 229 ? 31.586 6.463 13.941 1.00 43.62 229 GLN A CA 1
ATOM 1850 C C . GLN A 1 229 ? 31.981 7.788 13.269 1.00 43.62 229 GLN A C 1
ATOM 1852 O O . GLN A 1 229 ? 32.541 8.666 13.927 1.00 43.62 229 GLN A O 1
ATOM 1857 N N . ASN A 1 230 ? 31.626 7.978 11.994 1.00 41.25 230 ASN A N 1
ATOM 1858 C CA . ASN A 1 230 ? 31.926 9.203 11.243 1.00 41.25 230 ASN A CA 1
ATOM 1859 C C . ASN A 1 230 ? 31.127 10.425 11.722 1.00 41.25 230 ASN A C 1
ATOM 1861 O O . ASN A 1 230 ? 31.593 11.553 11.581 1.00 41.25 230 ASN A O 1
ATOM 1865 N N . LEU A 1 231 ? 29.958 10.227 12.338 1.00 38.19 231 LEU A N 1
ATOM 1866 C CA . LEU A 1 231 ? 29.144 11.317 12.884 1.00 38.19 231 LEU A CA 1
ATOM 1867 C C . LEU A 1 231 ? 29.612 11.822 14.264 1.00 38.19 231 LEU A C 1
ATOM 1869 O O . LEU A 1 231 ? 28.954 12.696 14.825 1.00 38.19 231 LEU A O 1
ATOM 1873 N N . ARG A 1 232 ? 30.718 11.303 14.836 1.00 42.53 232 ARG A N 1
ATOM 1874 C CA . ARG A 1 232 ? 31.167 11.600 16.221 1.00 42.53 232 ARG A CA 1
ATOM 1875 C C . ARG A 1 232 ? 30.016 11.566 17.243 1.00 42.53 232 ARG A C 1
ATOM 1877 O O . ARG A 1 232 ? 30.039 12.273 18.249 1.00 42.53 232 ARG A O 1
ATOM 1884 N N . ILE A 1 233 ? 29.010 10.724 17.015 1.00 39.94 233 ILE A N 1
ATOM 1885 C CA . ILE A 1 233 ? 28.003 10.447 18.031 1.00 39.94 233 ILE A CA 1
ATOM 1886 C C . ILE A 1 233 ? 28.678 9.463 18.974 1.00 39.94 233 ILE A C 1
ATOM 1888 O O . ILE A 1 233 ? 28.943 8.321 18.606 1.00 39.94 233 ILE A O 1
ATOM 1892 N N . GLY A 1 234 ? 29.012 9.919 20.180 1.00 41.84 234 GLY A N 1
ATOM 1893 C CA . GLY A 1 234 ? 29.463 9.046 21.255 1.00 41.84 234 GLY A CA 1
ATOM 1894 C C . GLY A 1 234 ? 28.343 8.079 21.628 1.00 41.84 234 GLY A C 1
ATOM 1895 O O . GLY A 1 234 ? 27.589 8.332 22.560 1.00 41.84 234 GLY A O 1
ATOM 1896 N N . THR A 1 235 ? 28.189 6.985 20.886 1.00 40.81 235 THR A N 1
ATOM 1897 C CA . THR A 1 235 ? 27.227 5.940 21.219 1.00 40.81 235 THR A CA 1
ATOM 1898 C C . THR A 1 235 ? 27.833 5.043 22.289 1.00 40.81 235 THR A C 1
ATOM 1900 O O . THR A 1 235 ? 28.518 4.066 21.995 1.00 40.81 235 THR A O 1
ATOM 1903 N N . THR A 1 236 ? 27.535 5.357 23.547 1.00 43.94 236 THR A N 1
ATOM 1904 C CA . THR A 1 236 ? 27.607 4.456 24.709 1.00 43.94 236 THR A CA 1
ATOM 1905 C C . THR A 1 236 ? 26.481 3.414 24.681 1.00 43.94 236 THR A C 1
ATOM 1907 O O . THR A 1 236 ? 25.909 3.078 25.716 1.00 43.94 236 THR A O 1
ATOM 1910 N N . ASP A 1 237 ? 26.120 2.881 23.509 1.00 46.03 237 ASP A N 1
ATOM 1911 C CA . ASP A 1 237 ? 25.069 1.866 23.432 1.00 46.03 237 ASP A CA 1
ATOM 1912 C C . ASP A 1 237 ? 25.671 0.459 23.481 1.00 46.03 237 ASP A C 1
ATOM 1914 O O . ASP A 1 237 ? 25.933 -0.198 22.467 1.00 46.03 237 ASP A O 1
ATOM 1918 N N . ASN A 1 238 ? 25.890 -0.012 24.711 1.00 49.47 238 ASN A N 1
ATOM 1919 C CA . ASN A 1 238 ? 26.349 -1.370 25.005 1.00 49.47 238 ASN A CA 1
ATOM 1920 C C . ASN A 1 238 ? 25.443 -2.449 24.382 1.00 49.47 238 ASN A C 1
ATOM 1922 O O . ASN A 1 238 ? 25.900 -3.571 24.182 1.00 49.47 238 ASN A O 1
ATOM 1926 N N . ARG A 1 239 ? 24.194 -2.133 24.004 1.00 45.19 239 ARG A N 1
ATOM 1927 C CA . ARG A 1 239 ? 23.280 -3.097 23.371 1.00 45.19 239 ARG A CA 1
ATOM 1928 C C . ARG A 1 239 ? 23.670 -3.424 21.935 1.00 45.19 239 ARG A C 1
ATOM 1930 O O . ARG A 1 239 ? 23.549 -4.579 21.541 1.00 45.19 239 ARG A O 1
ATOM 1937 N N . LEU A 1 240 ? 24.178 -2.455 21.170 1.00 44.84 240 LEU A N 1
ATOM 1938 C CA . LEU A 1 240 ? 24.665 -2.691 19.804 1.00 44.84 240 LEU A CA 1
ATOM 1939 C C . LEU A 1 240 ? 25.952 -3.518 19.811 1.00 44.84 240 LEU A C 1
ATOM 1941 O O . LEU A 1 240 ? 26.094 -4.451 19.020 1.00 44.84 240 LEU A O 1
ATOM 1945 N N . LYS A 1 241 ? 26.846 -3.239 20.767 1.00 47.69 241 LYS A N 1
ATOM 1946 C CA . LYS A 1 241 ? 28.068 -4.020 20.976 1.00 47.69 241 LYS A CA 1
ATOM 1947 C C . LYS A 1 241 ? 27.755 -5.455 21.417 1.00 47.69 241 LYS A C 1
ATOM 1949 O O . LYS A 1 241 ? 28.266 -6.396 20.819 1.00 47.69 241 LYS A O 1
ATOM 1954 N N . SER A 1 242 ? 26.842 -5.640 22.372 1.00 51.09 242 SER A N 1
ATOM 1955 C CA . SER A 1 242 ? 26.403 -6.973 22.804 1.00 51.09 242 SER A CA 1
ATOM 1956 C C . SER A 1 242 ? 25.612 -7.727 21.731 1.00 51.09 242 SER A C 1
ATOM 1958 O O . SER A 1 242 ? 25.744 -8.941 21.636 1.00 51.09 242 SER A O 1
ATOM 1960 N N . ALA A 1 243 ? 24.824 -7.051 20.889 1.00 47.72 243 ALA A N 1
ATOM 1961 C CA . ALA A 1 243 ? 24.147 -7.690 19.758 1.00 47.72 243 ALA A CA 1
ATOM 1962 C C . ALA A 1 243 ? 25.144 -8.167 18.691 1.00 47.72 243 ALA A C 1
ATOM 1964 O O . ALA A 1 243 ? 24.963 -9.244 18.131 1.00 47.72 243 ALA A O 1
ATOM 1965 N N . HIS A 1 244 ? 26.209 -7.399 18.442 1.00 44.72 244 HIS A N 1
ATOM 1966 C CA . HIS A 1 244 ? 27.299 -7.789 17.549 1.00 44.72 244 HIS A CA 1
ATOM 1967 C C . HIS A 1 244 ? 28.094 -8.983 18.104 1.00 44.72 244 HIS A C 1
ATOM 1969 O O . HIS A 1 244 ? 28.304 -9.963 17.393 1.00 44.72 244 HIS A O 1
ATOM 1975 N N . GLU A 1 245 ? 28.453 -8.954 19.391 1.00 51.00 245 GLU A N 1
ATOM 1976 C CA . GLU A 1 245 ? 29.156 -10.055 20.065 1.00 51.00 245 GLU A CA 1
ATOM 1977 C C . GLU A 1 245 ? 28.303 -11.329 20.171 1.00 51.00 245 GLU A C 1
ATOM 1979 O O . GLU A 1 245 ? 28.822 -12.430 20.000 1.00 51.00 245 GLU A O 1
ATOM 1984 N N . ASN A 1 246 ? 26.993 -11.206 20.403 1.00 49.59 246 ASN A N 1
ATOM 1985 C CA . ASN A 1 246 ? 26.082 -12.352 20.446 1.00 49.59 246 ASN A CA 1
ATOM 1986 C C . ASN A 1 246 ? 25.850 -12.958 19.058 1.00 49.59 246 ASN A C 1
ATOM 1988 O O . ASN A 1 246 ? 25.764 -14.177 18.958 1.00 49.59 246 ASN A O 1
ATOM 1992 N N . LEU A 1 247 ? 25.810 -12.142 17.997 1.00 43.94 247 LEU A N 1
ATOM 1993 C CA . LEU A 1 247 ? 25.732 -12.636 16.621 1.00 43.94 247 LEU A CA 1
ATOM 1994 C C . LEU A 1 247 ? 27.005 -13.420 16.257 1.00 43.94 247 LEU A C 1
ATOM 1996 O O . LEU A 1 247 ? 26.914 -14.556 15.800 1.00 43.94 247 LEU A O 1
ATOM 2000 N N . TYR A 1 248 ? 28.182 -12.864 16.564 1.00 47.56 248 TYR A N 1
ATOM 2001 C CA . TYR A 1 248 ? 29.476 -13.531 16.371 1.00 47.56 248 TYR A CA 1
ATOM 2002 C C . TYR A 1 248 ? 29.602 -14.827 17.186 1.00 47.56 248 TYR A C 1
ATOM 2004 O O . TYR A 1 248 ? 30.092 -15.829 16.676 1.00 47.56 248 TYR A O 1
ATOM 2012 N N . ARG A 1 249 ? 29.120 -14.848 18.437 1.00 49.09 249 ARG A N 1
ATOM 2013 C CA . ARG A 1 249 ? 29.078 -16.077 19.250 1.00 49.09 249 ARG A CA 1
ATOM 2014 C C . ARG A 1 249 ? 28.083 -17.104 18.718 1.00 49.09 249 ARG A C 1
ATOM 2016 O O . ARG A 1 249 ? 28.385 -18.289 18.778 1.00 49.09 249 ARG A O 1
ATOM 2023 N N . SER A 1 250 ? 26.928 -16.667 18.210 1.00 45.78 250 SER A N 1
ATOM 2024 C CA . SER A 1 250 ? 25.899 -17.560 17.655 1.00 45.78 250 SER A CA 1
ATOM 2025 C C . SER A 1 250 ? 26.316 -18.206 16.335 1.00 45.78 250 SER A C 1
ATOM 2027 O O . SER A 1 250 ? 25.916 -19.330 16.068 1.00 45.78 250 SER A O 1
ATOM 2029 N N . LEU A 1 251 ? 27.159 -17.523 15.552 1.00 42.00 251 LEU A N 1
ATOM 2030 C CA . LEU A 1 251 ? 27.735 -18.041 14.306 1.00 42.00 251 LEU A CA 1
ATOM 2031 C C . LEU A 1 251 ? 29.017 -18.868 14.537 1.00 42.00 251 LEU A C 1
ATOM 2033 O O . LEU A 1 251 ? 29.479 -19.558 13.632 1.00 42.00 251 LEU A O 1
ATOM 2037 N N . GLY A 1 252 ? 29.554 -18.845 15.764 1.00 65.50 252 GLY A N 1
ATOM 2038 C CA . GLY A 1 252 ? 30.496 -19.825 16.302 1.00 65.50 252 GLY A CA 1
ATOM 2039 C C . GLY A 1 252 ? 31.669 -20.222 15.392 1.00 65.50 252 GLY A C 1
ATOM 2040 O O . GLY A 1 252 ? 32.226 -19.416 14.651 1.00 65.50 252 GLY A O 1
ATOM 2041 N N . ARG A 1 253 ? 32.076 -21.495 15.502 1.00 46.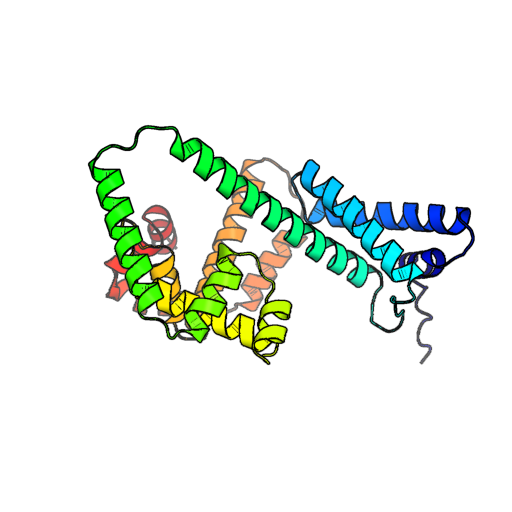09 253 ARG A N 1
ATOM 2042 C CA . ARG A 1 253 ? 33.204 -22.116 14.773 1.00 46.09 253 ARG A CA 1
ATOM 2043 C C . ARG A 1 253 ? 32.920 -22.377 13.291 1.00 46.09 253 ARG A C 1
ATOM 2045 O O . ARG A 1 253 ? 33.836 -22.751 12.567 1.00 46.09 253 ARG A O 1
ATOM 2052 N N . GLU A 1 254 ? 31.677 -22.201 12.860 1.00 47.03 254 GLU A N 1
ATOM 2053 C CA . GLU A 1 254 ? 31.238 -22.488 11.495 1.00 47.03 254 GLU A CA 1
ATOM 2054 C C . GLU A 1 254 ? 31.465 -21.294 10.566 1.00 47.03 254 GLU A C 1
ATOM 2056 O O . GLU A 1 254 ? 31.663 -21.492 9.375 1.00 47.03 254 GLU A O 1
ATOM 2061 N N . TRP A 1 255 ? 31.538 -20.067 11.099 1.00 46.56 255 TRP A N 1
ATOM 2062 C CA . TRP A 1 255 ? 31.770 -18.865 10.294 1.00 46.56 255 TRP A CA 1
ATOM 2063 C C . TRP A 1 255 ? 33.084 -18.891 9.490 1.00 46.56 255 TRP A C 1
ATOM 2065 O O . TRP A 1 255 ? 33.024 -18.642 8.289 1.00 46.56 255 TRP A O 1
ATOM 2075 N N . PRO A 1 256 ? 34.255 -19.245 10.064 1.00 49.16 256 PRO A N 1
ATOM 2076 C CA . PRO A 1 256 ? 35.488 -19.359 9.283 1.00 49.16 256 PRO A CA 1
ATOM 2077 C C . PRO A 1 256 ? 35.404 -20.451 8.210 1.00 49.16 256 PRO A C 1
ATOM 2079 O O . PRO A 1 256 ? 35.830 -20.220 7.090 1.00 49.16 256 PRO A O 1
ATOM 2082 N N . MET A 1 257 ? 34.774 -21.595 8.504 1.00 52.12 257 MET A N 1
ATOM 2083 C CA . MET A 1 257 ? 34.595 -22.677 7.524 1.00 52.12 257 MET A CA 1
ATOM 2084 C C . MET A 1 257 ? 33.638 -22.299 6.392 1.00 52.12 257 MET A C 1
ATOM 2086 O O . MET A 1 257 ? 33.875 -22.671 5.250 1.00 52.12 257 MET A O 1
ATOM 2090 N N . LEU A 1 258 ? 32.567 -21.558 6.689 1.00 47.94 258 LEU A N 1
ATOM 2091 C CA . LEU A 1 258 ? 31.611 -21.098 5.684 1.00 47.94 258 LEU A CA 1
ATOM 2092 C C . LEU A 1 258 ? 32.246 -20.032 4.786 1.00 47.94 258 LEU A C 1
ATOM 2094 O O . LEU A 1 258 ? 32.067 -20.064 3.574 1.00 47.94 258 LEU A O 1
ATOM 2098 N N . VAL A 1 259 ? 33.036 -19.126 5.375 1.00 50.69 259 VAL A N 1
ATOM 2099 C CA . VAL A 1 259 ? 33.824 -18.131 4.639 1.00 50.69 259 VAL A CA 1
ATOM 2100 C C . VAL A 1 259 ? 34.897 -18.809 3.787 1.00 50.69 259 VAL A C 1
ATOM 2102 O O . VAL A 1 259 ? 35.013 -18.455 2.622 1.00 50.69 259 VAL A O 1
ATOM 2105 N N . ASP A 1 260 ? 35.622 -19.805 4.302 1.00 52.53 260 ASP A N 1
ATOM 2106 C CA . ASP A 1 260 ? 36.657 -20.532 3.554 1.00 52.53 260 ASP A CA 1
ATOM 2107 C C . ASP A 1 260 ? 36.071 -21.429 2.449 1.00 52.53 260 ASP A C 1
ATOM 2109 O O . ASP A 1 260 ? 36.628 -21.493 1.356 1.00 52.53 260 ASP A O 1
ATOM 2113 N N . SER A 1 261 ? 34.917 -22.066 2.684 1.00 54.25 261 SER A N 1
ATOM 2114 C CA . SER A 1 261 ? 34.192 -22.854 1.674 1.00 54.25 261 SER A CA 1
ATOM 2115 C C . SER A 1 261 ? 33.647 -21.965 0.557 1.00 54.25 261 SER A C 1
ATOM 2117 O O . SER A 1 261 ? 33.811 -22.285 -0.617 1.00 54.25 261 SER A O 1
ATOM 2119 N N . LEU A 1 262 ? 33.059 -20.814 0.909 1.00 47.75 262 LEU A N 1
ATOM 2120 C CA . LEU A 1 262 ? 32.621 -19.816 -0.067 1.00 47.75 262 LEU A CA 1
ATOM 2121 C C . LEU A 1 262 ? 33.823 -19.202 -0.797 1.00 47.75 262 LEU A C 1
ATOM 2123 O O . LEU A 1 262 ? 33.754 -18.987 -1.997 1.00 47.75 262 LEU A O 1
ATOM 2127 N N . ARG A 1 263 ? 34.950 -18.961 -0.116 1.00 50.56 263 ARG A N 1
ATOM 2128 C CA . ARG A 1 263 ? 36.191 -18.451 -0.721 1.00 50.56 263 ARG A CA 1
ATOM 2129 C C . ARG A 1 263 ? 36.782 -19.453 -1.717 1.00 50.56 263 ARG A C 1
ATOM 2131 O O . ARG A 1 263 ? 37.242 -19.022 -2.766 1.00 50.56 263 ARG A O 1
ATOM 2138 N N . GLY A 1 264 ? 36.737 -20.754 -1.421 1.00 54.25 264 GLY A N 1
ATOM 2139 C CA . GLY A 1 264 ? 37.184 -21.822 -2.320 1.00 54.25 264 GLY A CA 1
ATOM 2140 C C . GLY A 1 264 ? 36.334 -21.932 -3.586 1.00 54.25 264 GLY A C 1
ATOM 2141 O O . GLY A 1 264 ? 36.877 -21.872 -4.682 1.00 54.25 264 GLY A O 1
ATOM 2142 N N . GLU A 1 265 ? 35.008 -22.000 -3.443 1.00 51.31 265 GLU A N 1
ATOM 2143 C CA . GLU A 1 265 ? 34.090 -22.119 -4.589 1.00 51.31 265 GLU A CA 1
ATOM 2144 C C . GLU A 1 265 ? 34.011 -20.835 -5.435 1.00 51.31 265 GLU A C 1
ATOM 2146 O O . GLU A 1 265 ? 33.798 -20.900 -6.640 1.00 51.31 265 GLU A O 1
ATOM 2151 N N . LEU A 1 266 ? 34.204 -19.655 -4.832 1.00 46.25 266 LEU A N 1
ATOM 2152 C CA . LEU A 1 266 ? 34.016 -18.367 -5.513 1.00 46.25 266 LEU A CA 1
ATOM 2153 C C . LEU A 1 266 ? 35.308 -17.746 -6.073 1.00 46.25 266 LEU A C 1
ATOM 2155 O O . LEU A 1 266 ? 35.229 -16.861 -6.928 1.00 46.25 266 LEU A O 1
ATOM 2159 N N . LEU A 1 267 ? 36.495 -18.164 -5.609 1.00 48.09 267 LEU A N 1
ATOM 2160 C CA . LEU A 1 267 ? 37.776 -17.736 -6.194 1.00 48.09 267 LEU A CA 1
ATOM 2161 C C . LEU A 1 267 ? 38.141 -18.517 -7.462 1.00 48.09 267 LEU A C 1
ATOM 2163 O O . LEU A 1 267 ? 38.857 -17.967 -8.300 1.00 48.09 267 LEU A O 1
ATOM 2167 N N . GLU A 1 268 ? 37.643 -19.746 -7.634 1.00 53.50 268 GLU A N 1
ATOM 2168 C CA . GLU A 1 268 ? 37.829 -20.512 -8.878 1.00 53.50 268 GLU A CA 1
ATOM 2169 C C . GLU A 1 268 ? 37.158 -19.824 -10.087 1.00 53.50 268 GLU A C 1
ATOM 2171 O O . GLU A 1 268 ? 37.685 -19.887 -11.196 1.00 53.50 268 GLU A O 1
ATOM 2176 N N . ASP A 1 269 ? 36.107 -19.030 -9.849 1.00 50.97 269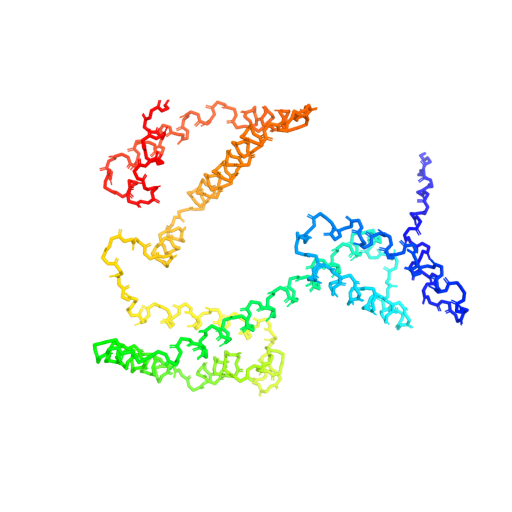 ASP A N 1
ATOM 2177 C CA . ASP A 1 269 ? 35.367 -18.245 -10.850 1.00 50.97 269 ASP A CA 1
ATOM 2178 C C . ASP A 1 269 ? 35.723 -16.739 -10.852 1.00 50.97 269 ASP A C 1
ATOM 2180 O O . ASP A 1 269 ? 34.918 -15.911 -11.282 1.00 50.97 269 ASP A O 1
ATOM 2184 N N . GLY A 1 270 ? 36.923 -16.361 -10.379 1.00 44.28 270 GLY A N 1
ATOM 2185 C CA . GLY A 1 270 ? 37.369 -15.019 -9.928 1.00 44.28 270 GLY A CA 1
ATOM 2186 C C . GLY A 1 270 ? 37.025 -13.744 -10.736 1.00 44.28 270 GLY A C 1
ATOM 2187 O O . GLY A 1 270 ? 37.286 -12.636 -10.265 1.00 44.28 270 GLY A O 1
ATOM 2188 N N . VAL A 1 271 ? 36.401 -13.850 -11.907 1.00 49.50 271 VAL A N 1
ATOM 2189 C CA . VAL A 1 271 ? 35.785 -12.745 -12.659 1.00 49.50 271 VAL A CA 1
ATOM 2190 C C . VAL A 1 271 ? 34.396 -12.375 -12.105 1.00 49.50 271 VAL A C 1
ATOM 2192 O O . VAL A 1 271 ? 34.052 -11.192 -12.066 1.00 49.50 271 VAL A O 1
ATOM 2195 N N . GLY A 1 272 ? 33.618 -13.348 -11.613 1.00 51.16 272 GLY A N 1
ATOM 2196 C CA . GLY A 1 272 ? 32.231 -13.137 -11.176 1.00 51.16 272 GLY A CA 1
ATOM 2197 C C . GLY A 1 272 ? 32.113 -12.324 -9.888 1.00 51.16 272 GLY A C 1
ATOM 2198 O O . GLY A 1 272 ? 31.356 -11.357 -9.819 1.00 51.16 272 GLY A O 1
ATOM 2199 N N . LEU A 1 273 ? 32.922 -12.641 -8.873 1.00 46.47 273 LEU A N 1
ATOM 2200 C CA . LEU A 1 273 ? 32.787 -12.027 -7.548 1.00 46.47 273 LEU A CA 1
ATOM 2201 C C . LEU A 1 273 ? 33.191 -10.551 -7.517 1.00 46.47 273 LEU A C 1
ATOM 2203 O O . LEU A 1 273 ? 32.586 -9.736 -6.820 1.00 46.47 273 LEU A O 1
ATOM 2207 N N . LYS A 1 274 ? 34.219 -10.202 -8.289 1.00 49.31 274 LYS A N 1
ATOM 2208 C CA . LYS A 1 274 ? 34.705 -8.831 -8.414 1.00 49.31 274 LYS A CA 1
ATOM 2209 C C . LYS A 1 274 ? 33.698 -7.947 -9.156 1.00 49.31 274 LYS A C 1
ATOM 2211 O O . LYS A 1 274 ? 33.504 -6.800 -8.760 1.00 49.31 274 LYS A O 1
ATOM 2216 N N . ALA A 1 275 ? 33.019 -8.498 -10.165 1.00 48.69 275 ALA A N 1
ATOM 2217 C CA . ALA A 1 275 ? 31.922 -7.832 -10.866 1.00 48.69 275 ALA A CA 1
ATOM 2218 C C . ALA A 1 275 ? 30.674 -7.668 -9.976 1.00 48.69 275 ALA A C 1
ATOM 2220 O O . ALA A 1 275 ? 30.054 -6.610 -9.980 1.00 48.69 275 ALA A O 1
ATOM 2221 N N . LEU A 1 276 ? 30.348 -8.676 -9.157 1.00 45.78 276 LEU A N 1
ATOM 2222 C CA . LEU A 1 276 ? 29.199 -8.668 -8.238 1.00 45.78 276 LEU A CA 1
ATOM 2223 C C . LEU A 1 276 ? 29.363 -7.701 -7.061 1.00 45.78 276 LEU A C 1
ATOM 2225 O O . LEU A 1 276 ? 28.410 -7.057 -6.620 1.00 45.78 276 LEU A O 1
ATOM 2229 N N . LEU A 1 277 ? 30.570 -7.629 -6.506 1.00 49.03 277 LEU A N 1
ATOM 2230 C CA . LEU A 1 277 ? 30.847 -6.851 -5.303 1.00 49.03 277 LEU A CA 1
ATOM 2231 C C . LEU A 1 277 ? 31.385 -5.450 -5.628 1.00 49.03 277 LEU A C 1
ATOM 2233 O O . LEU A 1 277 ? 31.242 -4.537 -4.811 1.00 49.03 277 LEU A O 1
ATOM 2237 N N . GLY A 1 278 ? 31.963 -5.256 -6.812 1.00 57.94 278 GLY A N 1
ATOM 2238 C CA . GLY A 1 278 ? 32.767 -4.083 -7.136 1.00 57.94 278 GLY A CA 1
ATOM 2239 C C . GLY A 1 278 ? 34.157 -4.140 -6.488 1.00 57.94 278 GLY A C 1
ATOM 2240 O O . GLY A 1 278 ? 34.377 -4.815 -5.477 1.00 57.94 278 GLY A O 1
ATOM 2241 N N . GLU A 1 279 ? 35.108 -3.405 -7.072 1.00 56.72 279 GLU A N 1
ATOM 2242 C CA . GLU A 1 279 ? 36.545 -3.441 -6.743 1.00 56.72 279 GLU A CA 1
ATOM 2243 C C . GLU A 1 279 ? 36.832 -3.264 -5.238 1.00 56.72 279 GLU A C 1
ATOM 2245 O O . GLU A 1 279 ? 37.533 -4.080 -4.643 1.00 56.72 279 GLU A O 1
ATOM 2250 N N . GLU A 1 280 ? 36.239 -2.256 -4.587 1.00 46.88 280 GLU A N 1
ATOM 2251 C CA . GLU A 1 280 ? 36.481 -1.969 -3.162 1.00 46.88 280 GLU A CA 1
ATOM 2252 C C . GLU A 1 280 ? 35.980 -3.078 -2.226 1.00 46.88 280 GLU A C 1
ATOM 2254 O O . GLU A 1 280 ? 36.634 -3.420 -1.238 1.00 46.88 280 GLU A O 1
ATOM 2259 N N . ARG A 1 281 ? 34.814 -3.667 -2.516 1.00 48.09 281 ARG A N 1
ATOM 2260 C CA . ARG A 1 281 ? 34.228 -4.715 -1.664 1.00 48.09 281 ARG A CA 1
ATOM 2261 C C . ARG A 1 281 ? 34.955 -6.042 -1.844 1.00 48.09 281 ARG A C 1
ATOM 2263 O O . ARG A 1 281 ? 35.125 -6.769 -0.868 1.00 48.09 281 ARG A O 1
ATOM 2270 N N . PHE A 1 282 ? 35.418 -6.323 -3.061 1.00 60.69 282 PHE A N 1
ATOM 2271 C CA . PHE A 1 282 ? 36.256 -7.480 -3.348 1.00 60.69 282 PHE A CA 1
ATOM 2272 C C . PHE A 1 282 ? 37.615 -7.379 -2.639 1.00 60.69 282 PHE A C 1
ATOM 2274 O O . PHE A 1 282 ? 38.050 -8.341 -2.007 1.00 60.69 282 PHE A O 1
ATOM 2281 N N . GLN A 1 283 ? 38.255 -6.203 -2.648 1.00 58.22 283 GLN A N 1
ATOM 2282 C CA . GLN A 1 283 ? 39.519 -5.981 -1.934 1.00 58.22 283 GLN A CA 1
ATOM 2283 C C . GLN A 1 283 ? 39.374 -6.132 -0.410 1.00 58.22 283 GLN A C 1
ATOM 2285 O O . GLN A 1 283 ? 40.227 -6.749 0.224 1.00 58.22 283 GLN A O 1
ATOM 2290 N N . LEU A 1 284 ? 38.270 -5.659 0.181 1.00 50.19 284 LEU A N 1
ATOM 2291 C CA . LEU A 1 284 ? 37.987 -5.825 1.616 1.00 50.19 284 LEU A CA 1
ATOM 2292 C C . LEU A 1 284 ? 37.776 -7.292 2.028 1.00 50.19 284 LEU A C 1
ATOM 2294 O O . LEU A 1 284 ? 38.235 -7.698 3.094 1.00 50.19 284 LEU A O 1
ATOM 2298 N N . LEU A 1 285 ? 37.110 -8.087 1.186 1.00 50.03 285 LEU A N 1
ATOM 2299 C CA . LEU A 1 285 ? 36.949 -9.534 1.385 1.00 50.03 285 LEU A CA 1
ATOM 2300 C C . LEU A 1 285 ? 38.267 -10.296 1.204 1.00 50.03 285 LEU A C 1
ATOM 2302 O O . LEU A 1 285 ? 38.525 -11.263 1.911 1.00 50.03 285 LEU A O 1
ATOM 2306 N N . SER A 1 286 ? 39.115 -9.841 0.283 1.00 54.44 286 SER A N 1
ATOM 2307 C CA . SER A 1 286 ? 40.412 -10.464 -0.003 1.00 54.44 286 SER A CA 1
ATOM 2308 C C . SER A 1 286 ? 41.460 -10.192 1.081 1.00 54.44 286 SER A C 1
ATOM 2310 O O . SER A 1 286 ? 42.348 -11.014 1.278 1.00 54.44 286 SER A O 1
ATOM 2312 N N . ALA A 1 287 ? 41.361 -9.052 1.770 1.00 52.16 287 ALA A N 1
ATOM 2313 C CA . ALA A 1 287 ? 42.291 -8.620 2.816 1.00 52.16 287 ALA A CA 1
ATOM 2314 C C . ALA A 1 287 ? 41.967 -9.164 4.224 1.00 52.16 287 ALA A C 1
ATOM 2316 O O . ALA A 1 287 ? 42.735 -8.920 5.155 1.00 52.16 287 ALA A O 1
ATOM 2317 N N . SER A 1 288 ? 40.831 -9.856 4.373 1.00 44.94 288 SER A N 1
ATOM 2318 C CA . SER A 1 288 ? 40.402 -10.551 5.598 1.00 44.94 288 SER A CA 1
ATOM 2319 C C . SER A 1 288 ? 40.887 -12.002 5.603 1.00 44.94 288 SER A C 1
ATOM 2321 O O . SER A 1 288 ? 41.181 -12.495 6.711 1.00 44.94 288 SER A O 1
#

pLDDT: mean 73.76, std 21.98, range [38.19, 98.19]

Sequence (288 aa):
MHISSRQDSPTRNCLEELRSPDREIVAKAGEELSTLVSRISGRVCPDSALKEDACQTTLLHILRRAQNGQFNNSDGDPHNYVETAFRRTFLDLWHKEKRQARFVEKEEKSTKPKDELSRLADQEEQEIFAAVLDSLNREDKQIFTDFEFNGVTAEEIGGRLGMTRTAVFERIRRLRTDICSKIPLPLEKGELSTMDLRREVFALTDHQREAFVLVDILGWKKRAVDRAQNLRIGTTDNRLKSAHENLYRSLGREWPMLVDSLRGELLEDGVGLKALLGEERFQLLSAS